Protein AF-A0A9D7NWX3-F1 (afdb_monomer)

Mean predicted aligned error: 6.39 Å

Solvent-accessible surface area (backbone atoms only — not comparable to full-atom values): 16919 Å² total; per-residue (Å²): 82,78,28,70,50,66,58,94,83,44,77,45,74,44,67,68,100,43,76,39,33,43,59,41,24,43,31,73,42,99,88,49,38,40,37,34,9,27,29,49,44,80,54,95,93,36,84,35,41,37,58,41,40,27,50,73,63,43,69,51,91,67,88,68,88,87,56,82,49,71,55,69,58,94,90,47,95,70,42,45,38,45,71,32,34,40,39,38,24,44,34,63,60,81,91,46,44,35,38,27,25,29,39,35,35,29,36,42,56,99,87,42,82,43,84,75,49,48,27,17,34,36,27,51,75,83,48,77,45,75,52,47,73,24,42,52,41,25,41,38,74,51,97,90,43,43,36,36,26,8,27,46,86,38,16,14,27,33,28,52,76,57,44,83,43,68,59,45,91,44,85,75,35,53,20,40,29,32,18,51,42,64,57,97,87,44,42,38,33,18,8,27,35,26,56,91,89,31,32,36,14,29,37,28,51,74,55,47,77,44,76,51,58,88,68,92,49,33,25,41,27,35,12,40,37,74,58,98,89,43,45,36,35,24,8,29,32,30,79,35,86,97,48,73,30,13,20,16,31,37,27,51,74,64,47,78,43,72,58,44,94,52,80,32,50,31,24,38,25,38,20,38,30,64,52,94,92,47,40,39,35,26,24,39,39,27,44,81,92,70,81,47,49,38,38,34,39,25,51,74,64,46,76,45,74,61,86,71,72,94,58,84,57,77,75,76,38,57,54,69,67,79,132

Foldseek 3Di:
DWDWDADVLRIDTADDPAPAKDWAAWDDDDHKIKIKWWGWDDDPNDTAIDIWIDIPSHTDDQDDPPDQDQDDDPPDRAKTKDKHKTWHYWDDDHPKIKTKIKIWIWIADPNDTGTDFIWTWMDIPNRIDTLGGFGWAYWDDDPNWIWTWWDHVQWTWIDINSRTDTLDPCPAGRWIFHEWDADPNWIKTWWWHDHPNATWTWIAINSNIDTLDPDPWHWTFAEWDADPNKIKTKWWTQPDHVAQQIWIWIAIVSRIDTLDPSQFSHWIWHYWEDDDPKIKTWTWTHHPPPRAIFIWIAIVSRIDTSDDPPDRDDDHDYDDDDD

Secondary structure (DSSP, 8-state):
---EEEETTEEEEPP-SSS-EEEEEEEEETTEEEEEEEEEEEETTEEEEEEEEEETTEE--PPP-----B---TT-TT-BEEEEEEEEEEEEETTEEEEEEEEEEEEEETTEEEEEEEEEEEEETTEEEEEEESEEEEEEEETTEEEEEEEETTEEEEEETTEEEES--SSSS-EEEEEEEEETTEEEEEEEEEETTEEEEEEEETTEEEE---SSS-EEEEEEEEETTEEEEEEEEESSTTSS-EEEEEEETTEEEESS-S-SSEEEEEEEEEETTEEEEEEEEE-TTT-PEEEEEEETTEEEEE--TTS---S--------

pLDDT: mean 87.36, std 13.75, range [39.69, 98.94]

Radius of gyration: 19.78 Å; Cα contacts (8 Å, |Δi|>4): 903; chains: 1; bounding box: 48×45×59 Å

Nearest PDB structures (foldseek):
  6p77-assembly2_B  TM=6.601E-01  e=2.954E+00  Catenulispora acidiphila DSM 44928
  3hx8-assembly2_C  TM=5.882E-01  e=1.666E+00  Mesorhizobium loti
  5ien-assembly2_B  TM=6.158E-01  e=5.763E+00  synthetic construct
  4hrv-assembly1_B  TM=4.527E-01  e=2.218E+00  Neisseria meningitidis
  4uv2-assembly2_M  TM=3.691E-01  e=3.750E+00  Escherichia coli str. K-12 substr. MC4100

Sequence (323 aa):
MVAKVWFNGTESTLPSASQSTHTRDIDVASSDVHVVGYHTTQVDNQLVFRRDHWINGAAQTVALDTIYGVYIPEGNTSMRKRFYEQSIAVFLDGADVYTCYTRKVVHTEFGNTVLDSTYAMYAKNNETYGLGAGQVTDIHVANGDVYVTGRKGDRALYWKNGVEHFLTDGSIGQATAMSITVVGGVVHVAGYENHSGQNKAKVWTNGTETVLTTGTNTEEALGIAVSGGVVHVCGLEHTVPGGSKSAAKLWTNGVAQNLTDGTASKAQAFSIAVNGSDVYVTGQEQIVLGNDNFIRVWKNGVASTLNAGSDNLGGKTAIKVVP

Structure (mmCIF, N/CA/C/O backbone):
data_AF-A0A9D7NWX3-F1
#
_entry.id   AF-A0A9D7NWX3-F1
#
loop_
_atom_site.group_PDB
_atom_site.id
_atom_site.type_symbol
_atom_site.label_atom_id
_atom_site.label_alt_id
_atom_site.label_comp_id
_atom_site.label_asym_id
_atom_site.label_entity_id
_atom_site.label_seq_id
_atom_site.pdbx_PDB_ins_code
_atom_site.Cartn_x
_atom_site.Cartn_y
_atom_site.Cartn_z
_atom_site.occupancy
_atom_site.B_iso_or_equiv
_atom_site.auth_seq_id
_atom_site.auth_comp_id
_atom_site.auth_asym_id
_atom_site.auth_atom_id
_atom_site.pdbx_PDB_model_num
ATOM 1 N N . MET A 1 1 ? 21.464 0.727 7.448 1.00 68.00 1 MET A N 1
ATOM 2 C CA . MET A 1 1 ? 20.087 0.422 7.905 1.00 68.00 1 MET A CA 1
ATOM 3 C C . MET A 1 1 ? 19.865 -1.067 7.752 1.00 68.00 1 MET A C 1
ATOM 5 O O . MET A 1 1 ? 20.233 -1.604 6.711 1.00 68.00 1 MET A O 1
ATOM 9 N N . VAL A 1 2 ? 19.326 -1.713 8.784 1.00 75.19 2 VAL A N 1
ATOM 10 C CA . VAL A 1 2 ? 19.130 -3.167 8.835 1.00 75.19 2 VAL A CA 1
ATOM 11 C C . VAL A 1 2 ? 17.636 -3.470 8.765 1.00 75.19 2 VAL A C 1
ATOM 13 O O . VAL A 1 2 ? 16.844 -2.848 9.470 1.00 75.19 2 VAL A O 1
ATOM 16 N N . ALA A 1 3 ? 17.260 -4.412 7.904 1.00 81.69 3 ALA A N 1
ATOM 17 C CA . ALA A 1 3 ? 15.896 -4.903 7.788 1.00 81.69 3 ALA A CA 1
ATOM 18 C C . ALA A 1 3 ? 15.545 -5.787 8.995 1.00 81.69 3 ALA A C 1
ATOM 20 O O . ALA A 1 3 ? 16.271 -6.734 9.301 1.00 81.69 3 ALA A O 1
ATOM 21 N N . LYS A 1 4 ? 14.430 -5.487 9.666 1.00 85.00 4 LYS A N 1
ATOM 22 C CA . LYS A 1 4 ? 13.948 -6.224 10.840 1.00 85.00 4 LYS A CA 1
ATOM 23 C C . LYS A 1 4 ? 12.504 -6.676 10.644 1.00 85.00 4 LYS A C 1
ATOM 25 O O . LYS A 1 4 ? 11.725 -5.998 9.971 1.00 85.00 4 LYS A O 1
ATOM 30 N N . VAL A 1 5 ? 12.165 -7.808 11.247 1.00 87.75 5 VAL A N 1
ATOM 31 C CA . VAL A 1 5 ? 10.814 -8.373 11.306 1.00 87.75 5 VAL A CA 1
ATOM 32 C C . VAL A 1 5 ? 10.538 -8.875 12.722 1.00 87.75 5 VAL A C 1
ATOM 34 O O . VAL A 1 5 ? 11.460 -9.294 13.419 1.00 87.75 5 VAL A O 1
ATOM 37 N N . TRP A 1 6 ? 9.278 -8.828 13.151 1.00 88.19 6 TRP A N 1
ATOM 38 C CA . TRP A 1 6 ? 8.846 -9.357 14.442 1.00 88.19 6 TRP A CA 1
ATOM 39 C C . TRP A 1 6 ? 7.815 -10.460 14.233 1.00 88.19 6 TRP A C 1
ATOM 41 O O . TRP A 1 6 ? 6.785 -10.234 13.602 1.00 88.19 6 TRP A O 1
ATOM 51 N N . PHE A 1 7 ? 8.070 -11.626 14.818 1.00 84.44 7 PHE A N 1
ATOM 52 C CA . PHE A 1 7 ? 7.145 -12.756 14.845 1.00 84.44 7 PHE A CA 1
ATOM 53 C C . PHE A 1 7 ? 6.621 -12.939 16.259 1.00 84.44 7 PHE A C 1
ATOM 55 O O . PHE A 1 7 ? 7.374 -13.312 17.158 1.00 84.44 7 PHE A O 1
ATOM 62 N N . ASN A 1 8 ? 5.338 -12.637 16.478 1.00 80.19 8 ASN A N 1
ATOM 63 C CA . ASN A 1 8 ? 4.703 -12.711 17.799 1.00 80.19 8 ASN A CA 1
ATOM 64 C C . ASN A 1 8 ? 5.527 -12.006 18.898 1.00 80.19 8 ASN A C 1
ATOM 66 O O . ASN A 1 8 ? 5.720 -12.532 19.990 1.00 80.19 8 ASN A O 1
ATOM 70 N N . GLY A 1 9 ? 6.064 -10.823 18.576 1.00 77.25 9 GLY A N 1
ATOM 71 C CA . GLY A 1 9 ? 6.905 -10.022 19.473 1.00 77.25 9 GLY A CA 1
ATOM 72 C C . GLY A 1 9 ? 8.392 -10.396 19.497 1.00 77.25 9 GLY A C 1
ATOM 73 O O . GLY A 1 9 ? 9.184 -9.644 20.059 1.00 77.25 9 GLY A O 1
ATOM 74 N N . THR A 1 10 ? 8.800 -11.491 18.852 1.00 82.12 10 THR A N 1
ATOM 75 C CA . THR A 1 10 ? 10.213 -11.886 18.746 1.00 82.12 10 THR A CA 1
ATOM 76 C C . THR A 1 10 ? 10.870 -11.218 17.541 1.00 82.12 10 THR A C 1
ATOM 78 O O . THR A 1 10 ? 10.452 -11.451 16.409 1.00 82.12 10 THR A O 1
ATOM 81 N N . GLU A 1 11 ? 11.896 -10.396 17.772 1.00 86.38 11 GLU A N 1
ATOM 82 C CA . GLU A 1 11 ? 12.670 -9.742 16.707 1.00 86.38 11 GLU A CA 1
ATOM 83 C C . GLU A 1 11 ? 13.534 -10.749 15.934 1.00 86.38 11 GLU A C 1
ATOM 85 O O . GLU A 1 11 ? 14.123 -11.671 16.499 1.00 86.38 11 GLU A O 1
ATOM 90 N N . SER A 1 12 ? 13.659 -10.544 14.628 1.00 85.81 12 SER A N 1
ATOM 91 C CA . SER A 1 12 ? 14.654 -11.189 13.778 1.00 85.81 12 SER A CA 1
ATOM 92 C C . SER A 1 12 ? 15.208 -10.195 12.760 1.00 85.81 12 SER A C 1
ATOM 94 O O . SER A 1 12 ? 14.472 -9.416 12.150 1.00 85.81 12 SER A O 1
ATOM 96 N N . THR A 1 13 ? 16.522 -10.243 12.560 1.00 87.69 13 THR A N 1
ATOM 97 C CA . THR A 1 13 ? 17.212 -9.467 11.525 1.00 87.69 13 THR A CA 1
ATOM 98 C C . THR A 1 13 ? 17.186 -10.235 10.213 1.00 87.69 13 THR A C 1
ATOM 100 O O . THR A 1 13 ? 17.584 -11.398 10.165 1.00 87.69 13 THR A O 1
ATOM 103 N N . LEU A 1 14 ? 16.754 -9.576 9.140 1.00 86.56 14 LEU A N 1
ATOM 104 C CA . LEU A 1 14 ? 16.765 -10.157 7.806 1.00 86.56 14 LEU A CA 1
ATOM 105 C C . LEU A 1 14 ? 18.158 -9.998 7.177 1.00 86.56 14 LEU A C 1
ATOM 107 O O . LEU A 1 14 ? 18.728 -8.901 7.213 1.00 86.56 14 LEU A O 1
ATOM 111 N N . PRO A 1 15 ? 18.727 -11.068 6.595 1.00 85.44 15 PRO A N 1
ATOM 112 C CA . PRO A 1 15 ? 20.031 -11.008 5.954 1.00 85.44 15 PRO A CA 1
ATOM 113 C C . PRO A 1 15 ? 19.978 -10.088 4.735 1.00 85.44 15 PRO A C 1
ATOM 115 O O . PRO A 1 15 ? 18.995 -10.078 3.999 1.00 85.44 15 PRO A O 1
ATOM 118 N N . SER A 1 16 ? 21.054 -9.350 4.479 1.00 73.25 16 SER A N 1
ATOM 119 C CA . SER A 1 16 ? 21.170 -8.541 3.269 1.00 73.25 16 SER A CA 1
ATOM 120 C C . SER A 1 16 ? 22.575 -8.581 2.692 1.00 73.25 16 SER A C 1
ATOM 122 O O . SER A 1 16 ? 23.562 -8.635 3.423 1.00 73.25 16 SER A O 1
ATOM 124 N N . ALA A 1 17 ? 22.649 -8.501 1.364 1.00 62.31 17 ALA A N 1
ATOM 125 C CA . ALA A 1 17 ? 23.890 -8.311 0.624 1.00 62.31 17 ALA A CA 1
ATOM 126 C C . ALA A 1 17 ? 24.424 -6.863 0.701 1.00 62.31 17 ALA A C 1
ATOM 128 O O . ALA A 1 17 ? 25.520 -6.586 0.218 1.00 62.31 17 ALA A O 1
ATOM 129 N N . SER A 1 18 ? 23.659 -5.925 1.273 1.00 66.81 18 SER A N 1
ATOM 130 C CA . SER A 1 18 ? 23.950 -4.488 1.271 1.00 66.81 18 SER A CA 1
ATOM 131 C C . SER A 1 18 ? 23.802 -3.858 2.662 1.00 66.81 18 SER A C 1
ATOM 133 O O . SER A 1 18 ? 22.982 -4.265 3.484 1.00 66.81 18 SER A O 1
ATOM 135 N N . GLN A 1 19 ? 24.584 -2.802 2.917 1.00 63.41 19 GLN A N 1
ATOM 136 C CA . GLN A 1 19 ? 24.556 -2.040 4.175 1.00 63.41 19 GLN A CA 1
ATOM 137 C C . GLN A 1 19 ? 23.281 -1.183 4.357 1.00 63.41 19 GLN A C 1
ATOM 139 O O . GLN A 1 19 ? 23.069 -0.597 5.427 1.00 63.41 19 GLN A O 1
ATOM 144 N N . SER A 1 20 ? 22.425 -1.074 3.333 1.00 76.69 20 SER A N 1
ATOM 145 C CA . SER A 1 20 ? 21.195 -0.276 3.384 1.00 76.69 20 SER A CA 1
ATOM 146 C C . SER A 1 20 ? 20.021 -1.029 2.781 1.00 76.69 20 SER A C 1
ATOM 148 O O . SER A 1 20 ? 19.789 -0.972 1.575 1.00 76.69 20 SER A O 1
ATOM 150 N N . THR A 1 21 ? 19.269 -1.695 3.652 1.00 82.06 21 THR A N 1
ATOM 151 C CA . THR A 1 21 ? 18.104 -2.510 3.289 1.00 82.06 21 THR A CA 1
ATOM 152 C C . THR A 1 21 ? 16.863 -1.992 3.989 1.00 82.06 21 THR A C 1
ATOM 154 O O . THR A 1 21 ? 16.916 -1.633 5.166 1.00 82.06 21 THR A O 1
ATOM 157 N N . HIS A 1 22 ? 15.752 -1.961 3.262 1.00 84.94 22 HIS A N 1
ATOM 158 C CA . HIS A 1 22 ? 14.474 -1.442 3.724 1.00 84.94 22 HIS A CA 1
ATOM 159 C C . HIS A 1 22 ? 13.386 -2.481 3.481 1.00 84.94 22 HIS A C 1
ATOM 161 O O . HIS A 1 22 ? 13.117 -2.829 2.333 1.00 84.94 22 HIS A O 1
ATOM 167 N N . THR A 1 23 ? 12.728 -2.939 4.543 1.00 88.44 23 THR A N 1
ATOM 168 C CA . THR A 1 23 ? 11.482 -3.704 4.426 1.00 88.44 23 THR A CA 1
ATOM 169 C C . THR A 1 23 ? 10.332 -2.771 4.063 1.00 88.44 23 THR A C 1
ATOM 171 O O . THR A 1 23 ? 10.370 -1.565 4.332 1.00 88.44 23 THR A O 1
ATOM 174 N N . ARG A 1 24 ? 9.326 -3.311 3.374 1.00 91.38 24 ARG A N 1
ATOM 175 C CA . ARG A 1 24 ? 8.190 -2.529 2.872 1.00 91.38 24 ARG A CA 1
ATOM 176 C C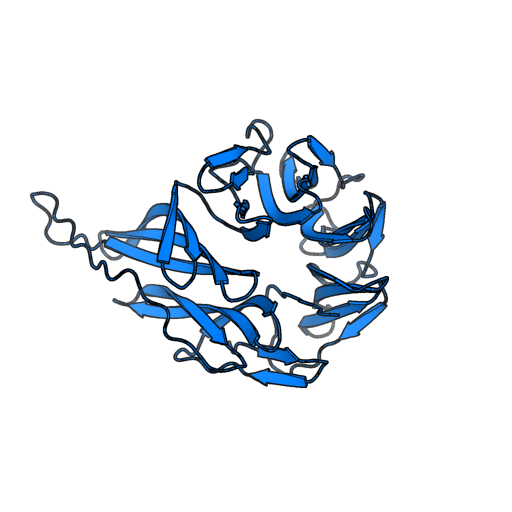 . ARG A 1 24 ? 6.857 -3.145 3.215 1.00 91.38 24 ARG A C 1
ATOM 178 O O . ARG A 1 24 ? 5.956 -2.392 3.577 1.00 91.38 24 ARG A O 1
ATOM 185 N N . ASP A 1 25 ? 6.770 -4.464 3.113 1.00 95.81 25 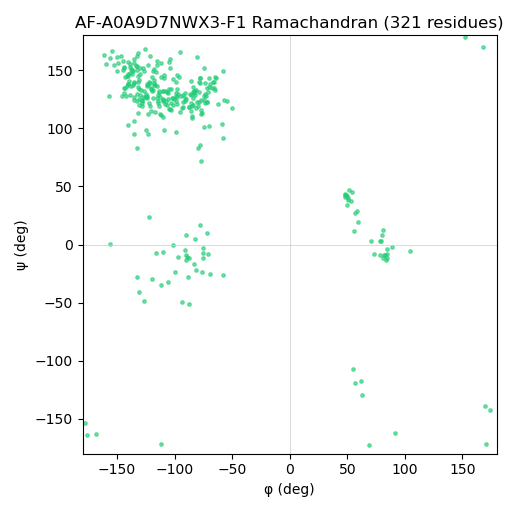ASP A N 1
ATOM 186 C CA . ASP A 1 25 ? 5.529 -5.180 3.341 1.00 95.81 25 ASP A CA 1
ATOM 187 C C . ASP A 1 25 ? 5.767 -6.637 3.738 1.00 95.81 25 ASP A C 1
ATOM 189 O O . ASP A 1 25 ? 6.858 -7.179 3.513 1.00 95.81 25 ASP A O 1
ATOM 193 N N . ILE A 1 26 ? 4.751 -7.237 4.348 1.00 95.94 26 ILE A N 1
ATOM 194 C CA . ILE A 1 26 ? 4.759 -8.601 4.860 1.00 95.94 26 ILE A CA 1
ATOM 195 C C . ILE A 1 26 ? 3.411 -9.260 4.604 1.00 95.94 26 ILE A C 1
ATOM 197 O O . ILE A 1 26 ? 2.366 -8.679 4.887 1.00 95.94 26 ILE A O 1
ATOM 201 N N . ASP A 1 27 ? 3.443 -10.508 4.158 1.00 96.44 27 ASP A N 1
ATOM 202 C CA . ASP A 1 27 ? 2.252 -11.340 4.109 1.00 96.44 27 ASP A CA 1
ATOM 203 C C . ASP A 1 27 ? 2.566 -12.778 4.524 1.00 96.44 27 ASP A C 1
ATOM 205 O O . ASP A 1 27 ? 3.720 -13.219 4.508 1.00 96.44 27 ASP A O 1
ATOM 209 N N . VAL A 1 28 ? 1.532 -13.488 4.965 1.00 93.56 28 VAL A N 1
ATOM 210 C CA . VAL A 1 28 ? 1.636 -14.826 5.545 1.00 93.56 28 VAL A CA 1
ATOM 211 C C . VAL A 1 28 ? 0.553 -15.720 4.960 1.00 93.56 28 VAL A C 1
ATOM 213 O O . VAL A 1 28 ? -0.633 -15.394 5.037 1.00 93.56 28 VAL A O 1
ATOM 216 N N . ALA A 1 29 ? 0.963 -16.870 4.429 1.00 87.69 29 ALA A N 1
ATOM 217 C CA . ALA A 1 29 ? 0.069 -17.926 3.976 1.00 87.69 29 ALA A CA 1
ATOM 218 C C . ALA A 1 29 ? 0.553 -19.271 4.515 1.00 87.69 29 ALA A C 1
ATOM 220 O O . ALA A 1 29 ? 1.714 -19.646 4.363 1.00 87.69 29 ALA A O 1
ATOM 221 N N . SER A 1 30 ? -0.358 -20.020 5.138 1.00 81.75 30 SER A N 1
ATOM 222 C CA . SER A 1 30 ? -0.033 -21.264 5.845 1.00 81.75 30 SER A CA 1
ATOM 223 C C . SER A 1 30 ? 1.058 -21.041 6.906 1.00 81.75 30 SER A C 1
ATOM 225 O O . SER A 1 30 ? 0.786 -20.429 7.936 1.00 81.75 30 SER A O 1
ATOM 227 N N . SER A 1 31 ? 2.283 -21.512 6.662 1.00 83.44 31 SER A N 1
ATOM 228 C CA . SER A 1 31 ? 3.454 -21.313 7.524 1.00 83.44 31 SER A CA 1
ATOM 229 C C . SER A 1 31 ? 4.505 -20.381 6.923 1.00 83.44 31 SER A C 1
ATOM 231 O O . SER A 1 31 ? 5.487 -20.082 7.600 1.00 83.44 31 SER A O 1
ATOM 233 N N . ASP A 1 32 ? 4.335 -19.957 5.670 1.00 89.56 32 ASP A N 1
ATOM 234 C CA . ASP A 1 32 ? 5.335 -19.171 4.964 1.00 89.56 32 ASP A CA 1
ATOM 235 C C . ASP A 1 32 ? 5.098 -17.684 5.176 1.00 89.56 32 ASP A C 1
ATOM 237 O O . ASP A 1 32 ? 4.032 -17.139 4.883 1.00 89.56 32 ASP A O 1
ATOM 241 N N . VAL A 1 33 ? 6.133 -17.021 5.682 1.00 92.69 33 VAL A N 1
ATOM 242 C CA . VAL A 1 33 ? 6.166 -15.578 5.862 1.00 92.69 33 VAL A CA 1
ATOM 243 C C . VAL A 1 33 ? 7.009 -14.971 4.760 1.00 92.69 33 VAL A C 1
ATOM 245 O O . VAL A 1 33 ? 8.225 -15.173 4.705 1.00 92.69 33 VAL A O 1
ATOM 248 N N . HIS A 1 34 ? 6.364 -14.173 3.920 1.00 94.44 34 HIS A N 1
ATOM 249 C CA . HIS A 1 34 ? 7.008 -13.434 2.853 1.00 94.44 34 HIS A CA 1
ATOM 250 C C . HIS A 1 34 ? 7.185 -11.986 3.285 1.00 94.44 34 HIS A C 1
ATOM 252 O O . HIS A 1 34 ? 6.227 -11.313 3.648 1.00 94.44 34 HIS A O 1
ATOM 258 N N . VAL A 1 35 ? 8.417 -11.490 3.216 1.00 94.69 35 VAL A N 1
ATOM 259 C CA . VAL A 1 35 ? 8.732 -10.075 3.429 1.00 94.69 35 VAL A CA 1
ATOM 260 C C . VAL A 1 35 ? 9.352 -9.539 2.155 1.00 94.69 35 VAL A C 1
ATOM 262 O O . VAL A 1 35 ? 10.268 -10.153 1.609 1.00 94.69 35 VAL A O 1
ATOM 265 N N . VAL A 1 36 ? 8.896 -8.382 1.687 1.00 93.69 36 VAL A N 1
ATOM 266 C CA . VAL A 1 36 ? 9.506 -7.700 0.541 1.00 93.69 36 VAL A CA 1
ATOM 267 C C . VAL A 1 36 ? 10.117 -6.377 0.948 1.00 93.69 36 VAL A C 1
ATOM 269 O O . VAL A 1 36 ? 9.723 -5.728 1.921 1.00 93.69 36 VAL A O 1
ATOM 272 N N . GLY A 1 37 ? 11.106 -5.964 0.173 1.00 90.69 37 GLY A N 1
ATOM 273 C CA . GLY A 1 37 ? 11.834 -4.743 0.428 1.00 90.69 37 GLY A CA 1
ATOM 274 C C . GLY A 1 37 ? 12.715 -4.346 -0.734 1.00 90.69 37 GLY A C 1
ATOM 275 O O . GLY A 1 37 ? 12.552 -4.802 -1.868 1.00 90.69 37 GLY A O 1
ATOM 276 N N . TYR A 1 38 ? 13.654 -3.464 -0.447 1.00 87.44 38 TYR A N 1
ATOM 277 C CA . TYR A 1 38 ? 14.698 -3.119 -1.386 1.00 87.44 38 TYR A CA 1
ATOM 278 C C . TYR A 1 38 ? 15.979 -2.744 -0.655 1.00 87.44 38 TYR A C 1
ATOM 280 O O . TYR A 1 38 ? 15.952 -2.224 0.466 1.00 87.44 38 TYR A O 1
ATOM 288 N N . HIS A 1 39 ? 17.093 -2.886 -1.355 1.00 85.62 39 HIS A N 1
ATOM 289 C CA . HIS A 1 39 ? 18.375 -2.366 -0.927 1.00 85.62 39 HIS A CA 1
ATOM 290 C C . HIS A 1 39 ? 18.937 -1.404 -1.960 1.00 85.62 39 HIS A C 1
ATOM 292 O O . HIS A 1 39 ? 18.516 -1.368 -3.121 1.00 85.62 39 HIS A O 1
ATOM 298 N N . THR A 1 40 ? 19.905 -0.602 -1.528 1.00 81.38 40 THR A N 1
ATOM 299 C CA . THR A 1 40 ? 20.707 0.208 -2.441 1.00 81.38 40 THR A CA 1
ATOM 300 C C . THR A 1 40 ? 22.045 -0.466 -2.720 1.00 81.38 40 THR A C 1
ATOM 302 O O . THR A 1 40 ? 22.676 -1.043 -1.831 1.00 81.38 40 THR A O 1
ATOM 305 N N . THR A 1 41 ? 22.475 -0.399 -3.976 1.00 77.69 41 THR A N 1
ATOM 306 C CA . THR A 1 41 ? 23.799 -0.823 -4.441 1.00 77.69 41 THR A CA 1
ATOM 307 C C . THR A 1 41 ? 24.401 0.254 -5.338 1.00 77.69 41 THR A C 1
ATOM 309 O O . THR A 1 41 ? 23.668 1.037 -5.935 1.00 77.69 41 THR A O 1
ATOM 312 N N . GLN A 1 42 ? 25.726 0.330 -5.424 1.00 75.69 42 GLN A N 1
ATOM 313 C CA . GLN A 1 42 ? 26.412 1.286 -6.295 1.00 75.69 42 GLN A CA 1
ATOM 314 C C . GLN A 1 42 ? 26.669 0.653 -7.663 1.00 75.69 42 GLN A C 1
ATOM 316 O O . GLN A 1 42 ? 27.286 -0.405 -7.759 1.00 75.69 42 GLN A O 1
ATOM 321 N N . VAL A 1 43 ? 26.223 1.317 -8.727 1.00 71.62 43 VAL A N 1
ATOM 322 C CA . VAL A 1 43 ? 26.552 0.964 -10.114 1.00 71.62 43 VAL A CA 1
ATOM 323 C C . VAL A 1 43 ? 27.004 2.237 -10.816 1.00 71.62 43 VAL A C 1
ATOM 325 O O . VAL A 1 43 ? 26.242 3.197 -10.881 1.00 71.62 43 VAL A O 1
ATOM 328 N N . ASP A 1 44 ? 28.236 2.256 -11.331 1.00 70.06 44 ASP A N 1
ATOM 329 C CA . ASP A 1 44 ? 28.836 3.425 -11.996 1.00 70.06 44 ASP A CA 1
ATOM 330 C C . ASP A 1 44 ? 28.743 4.725 -11.152 1.00 70.06 44 ASP A C 1
ATOM 332 O O . ASP A 1 44 ? 28.332 5.771 -11.653 1.00 70.06 44 ASP A O 1
ATOM 336 N N . ASN A 1 45 ? 29.082 4.662 -9.855 1.00 69.25 45 ASN A N 1
ATOM 337 C CA . ASN A 1 45 ? 28.961 5.766 -8.878 1.00 69.25 45 ASN A CA 1
ATOM 338 C C . ASN A 1 45 ? 27.534 6.321 -8.675 1.00 69.25 45 ASN A C 1
ATOM 340 O O . ASN A 1 45 ? 27.366 7.433 -8.171 1.00 69.25 45 ASN A O 1
ATOM 344 N N . GLN A 1 46 ? 26.501 5.565 -9.052 1.00 69.75 46 GLN A N 1
ATOM 345 C CA . GLN A 1 46 ? 25.102 5.911 -8.810 1.00 69.75 46 GLN A CA 1
ATOM 346 C C . GLN A 1 46 ? 24.434 4.866 -7.912 1.00 69.75 46 GLN A C 1
ATOM 348 O O . GLN A 1 46 ? 24.586 3.659 -8.111 1.00 69.75 46 GLN A O 1
ATOM 353 N N . LEU A 1 47 ? 23.634 5.335 -6.950 1.00 73.75 47 LEU A N 1
ATOM 354 C CA . LEU A 1 47 ? 22.822 4.462 -6.105 1.00 73.75 47 LEU A CA 1
ATOM 355 C C . LEU A 1 47 ? 21.669 3.871 -6.916 1.00 73.75 47 LEU A C 1
ATOM 357 O O . LEU A 1 47 ? 20.841 4.600 -7.459 1.00 73.75 47 LEU A O 1
ATOM 361 N N . VAL A 1 48 ? 21.601 2.544 -6.955 1.00 76.31 48 VAL A N 1
ATOM 362 C CA . VAL A 1 48 ? 20.553 1.761 -7.603 1.00 76.31 48 VAL A CA 1
ATOM 363 C C . VAL A 1 48 ? 19.739 1.008 -6.566 1.00 76.31 48 VAL A C 1
ATOM 365 O O . VAL A 1 48 ? 20.298 0.322 -5.716 1.00 76.31 48 VAL A O 1
ATOM 368 N N . PHE A 1 49 ? 18.416 1.116 -6.666 1.00 81.62 49 PHE A N 1
ATOM 369 C CA . PHE A 1 49 ? 17.466 0.337 -5.881 1.00 81.62 49 PHE A CA 1
ATOM 370 C C . PHE A 1 49 ? 17.256 -1.035 -6.519 1.00 81.62 49 PHE A C 1
ATOM 372 O O . PHE A 1 49 ? 16.988 -1.132 -7.723 1.00 81.62 49 PHE A O 1
ATOM 379 N N . ARG A 1 50 ? 17.393 -2.078 -5.706 1.00 83.56 50 ARG A N 1
ATOM 380 C CA . ARG A 1 50 ? 17.196 -3.477 -6.079 1.00 83.56 50 ARG A CA 1
ATOM 381 C C . ARG A 1 50 ? 16.137 -4.085 -5.180 1.00 83.56 50 ARG A C 1
ATOM 383 O O . ARG A 1 50 ? 16.124 -3.810 -3.986 1.00 83.56 50 ARG A O 1
ATOM 390 N N . ARG A 1 51 ? 15.269 -4.903 -5.765 1.00 87.94 51 ARG A N 1
ATOM 391 C CA . ARG A 1 51 ? 14.221 -5.624 -5.045 1.00 87.94 51 ARG A CA 1
ATOM 392 C C . ARG A 1 51 ? 14.833 -6.695 -4.154 1.00 87.94 51 ARG A C 1
ATOM 394 O O . ARG A 1 51 ? 15.709 -7.428 -4.602 1.00 87.94 51 ARG A O 1
ATOM 401 N N . ASP A 1 52 ? 14.300 -6.801 -2.948 1.00 89.56 52 ASP A N 1
ATOM 402 C CA . ASP A 1 52 ? 14.578 -7.888 -2.023 1.00 89.56 52 ASP A CA 1
ATOM 403 C C . ASP A 1 52 ? 13.301 -8.649 -1.695 1.00 89.56 52 ASP A C 1
ATOM 405 O O . ASP A 1 52 ? 12.202 -8.079 -1.647 1.00 89.56 52 ASP A O 1
ATOM 409 N N . HIS A 1 53 ? 13.475 -9.938 -1.432 1.00 92.00 53 HIS A N 1
ATOM 410 C CA . HIS A 1 53 ? 12.426 -10.833 -0.981 1.00 92.00 53 HIS A CA 1
ATOM 411 C C . HIS A 1 53 ? 13.030 -11.831 0.003 1.00 92.00 53 HIS A C 1
ATOM 413 O O . HIS A 1 53 ? 14.060 -12.444 -0.273 1.00 92.00 53 HIS A O 1
ATOM 419 N N . TRP A 1 54 ? 12.393 -11.981 1.157 1.00 93.56 54 TRP A N 1
ATOM 420 C CA . TRP A 1 54 ? 12.718 -12.987 2.156 1.00 93.56 54 TRP A CA 1
ATOM 421 C C . TRP A 1 54 ? 11.534 -13.920 2.359 1.00 93.56 54 TRP A C 1
ATOM 423 O O . TRP A 1 54 ? 10.390 -13.469 2.395 1.00 93.56 54 TRP A O 1
ATOM 433 N N . ILE A 1 55 ? 11.830 -15.203 2.539 1.00 92.25 55 ILE A N 1
ATOM 434 C CA . ILE A 1 55 ? 10.863 -16.231 2.926 1.00 92.25 55 ILE A CA 1
ATOM 435 C C . ILE A 1 55 ? 11.370 -16.853 4.219 1.00 92.25 55 ILE A C 1
ATOM 437 O O . ILE A 1 55 ? 12.505 -17.329 4.264 1.00 92.25 55 ILE A O 1
ATOM 441 N N . ASN A 1 56 ? 10.567 -16.798 5.282 1.00 91.00 56 ASN A N 1
ATOM 442 C CA . ASN A 1 56 ? 10.908 -17.339 6.605 1.00 91.00 56 ASN A CA 1
ATOM 443 C C . ASN A 1 56 ? 12.285 -16.864 7.115 1.00 91.00 56 ASN A C 1
ATOM 445 O O . ASN A 1 56 ? 13.063 -17.622 7.689 1.00 91.00 56 ASN A O 1
ATOM 449 N N . GLY A 1 57 ? 12.615 -15.596 6.850 1.00 88.25 57 GLY A N 1
ATOM 450 C CA . GLY A 1 57 ? 13.890 -14.983 7.229 1.00 88.25 57 GLY A CA 1
ATOM 451 C C . GLY A 1 57 ? 15.064 -15.253 6.279 1.00 88.25 57 GLY A C 1
ATOM 452 O O . GLY A 1 57 ? 16.100 -14.607 6.412 1.00 88.25 57 GLY A O 1
ATOM 453 N N . ALA A 1 58 ? 14.924 -16.140 5.292 1.00 90.31 58 ALA A N 1
ATOM 454 C CA . ALA A 1 58 ? 15.966 -16.431 4.310 1.00 90.31 58 ALA A CA 1
ATOM 455 C C . ALA A 1 58 ? 15.813 -15.563 3.052 1.00 90.31 58 ALA A C 1
ATOM 457 O O . ALA A 1 58 ? 14.738 -15.520 2.448 1.00 90.31 58 ALA A O 1
ATOM 458 N N . ALA A 1 59 ? 16.894 -14.895 2.634 1.00 90.75 59 ALA A N 1
ATOM 459 C CA . ALA A 1 59 ? 16.912 -14.094 1.410 1.00 90.75 59 ALA A CA 1
ATOM 460 C C . ALA A 1 59 ? 16.740 -14.977 0.167 1.00 90.75 59 ALA A C 1
ATOM 462 O O . ALA A 1 59 ? 17.396 -16.010 0.032 1.00 90.75 59 ALA A O 1
ATOM 463 N N . GLN A 1 60 ? 15.878 -14.541 -0.745 1.00 89.44 60 GLN A N 1
ATOM 464 C CA . GLN A 1 60 ? 15.610 -15.196 -2.017 1.00 89.44 60 GLN A CA 1
ATOM 465 C C . GLN A 1 60 ? 16.281 -14.443 -3.162 1.00 89.44 60 GLN A C 1
ATOM 467 O O . GLN A 1 60 ? 16.464 -13.226 -3.120 1.00 89.44 60 GLN A O 1
ATOM 472 N N . THR A 1 61 ? 16.621 -15.175 -4.221 1.00 84.25 61 THR A N 1
ATOM 473 C CA . THR A 1 61 ? 17.100 -14.547 -5.454 1.00 84.25 61 THR A CA 1
ATOM 474 C C . THR A 1 61 ? 15.908 -13.984 -6.208 1.00 84.25 61 THR A C 1
ATOM 476 O O . THR A 1 61 ? 15.051 -14.730 -6.674 1.00 84.25 61 THR A O 1
ATOM 479 N N . VAL A 1 62 ? 15.873 -12.665 -6.360 1.00 78.75 62 VAL A N 1
ATOM 480 C CA . VAL A 1 62 ? 14.879 -11.990 -7.191 1.00 78.75 62 VAL A CA 1
ATOM 481 C C . VAL A 1 62 ? 15.466 -11.828 -8.586 1.00 78.75 62 VAL A C 1
ATOM 483 O O . VAL A 1 62 ? 16.490 -11.164 -8.760 1.00 78.75 62 VAL A O 1
ATOM 486 N N . ALA A 1 63 ? 14.826 -12.441 -9.585 1.00 69.31 63 ALA A N 1
ATOM 487 C CA . ALA A 1 63 ? 15.228 -12.269 -10.973 1.00 69.31 63 ALA A CA 1
ATOM 488 C C . ALA A 1 63 ? 15.191 -10.777 -11.333 1.00 69.31 63 ALA A C 1
ATOM 490 O O . ALA A 1 63 ? 14.180 -10.089 -11.155 1.00 69.31 63 ALA A O 1
ATOM 491 N N . LEU A 1 64 ? 16.324 -10.270 -11.808 1.00 65.50 64 LEU A N 1
ATOM 492 C CA . LEU A 1 64 ? 16.421 -8.924 -12.343 1.00 65.50 64 LEU A CA 1
ATOM 493 C C . LEU A 1 64 ? 16.137 -9.010 -13.837 1.00 65.50 64 LEU A C 1
ATOM 495 O O . LEU A 1 64 ? 16.773 -9.808 -14.531 1.00 65.50 64 LEU A O 1
ATOM 499 N N . ASP A 1 65 ? 15.247 -8.155 -14.340 1.00 57.69 65 ASP A N 1
ATOM 500 C CA . ASP A 1 65 ? 15.157 -7.926 -15.779 1.00 57.69 65 ASP A CA 1
ATOM 501 C C . ASP A 1 65 ? 16.535 -7.431 -16.232 1.00 57.69 65 ASP A C 1
ATOM 503 O O . ASP A 1 65 ? 16.974 -6.316 -15.933 1.00 57.69 65 ASP A O 1
ATOM 507 N N . THR A 1 66 ? 17.284 -8.332 -16.862 1.00 46.25 66 THR A N 1
ATOM 508 C CA . THR A 1 66 ? 18.681 -8.110 -17.216 1.00 46.25 66 THR A CA 1
ATOM 509 C C . THR A 1 66 ? 18.691 -7.263 -18.474 1.00 46.25 66 THR A C 1
ATOM 511 O O . THR A 1 66 ? 18.747 -7.785 -19.579 1.00 46.25 66 THR A O 1
ATOM 514 N N . ILE A 1 67 ? 18.566 -5.945 -18.331 1.00 49.34 67 ILE A N 1
ATOM 515 C CA . ILE A 1 67 ? 18.582 -5.041 -19.483 1.00 49.34 67 ILE A CA 1
ATOM 516 C C . ILE A 1 67 ? 19.529 -3.876 -19.194 1.00 49.34 67 ILE A C 1
ATOM 518 O O . ILE A 1 67 ? 19.129 -2.779 -18.813 1.00 49.34 67 ILE A O 1
ATOM 522 N N . TYR A 1 68 ? 20.819 -4.118 -19.432 1.00 44.84 68 TYR A N 1
ATOM 523 C CA . TYR A 1 68 ? 21.757 -3.068 -19.828 1.00 44.84 68 TYR A CA 1
ATOM 524 C C . TYR A 1 68 ? 21.513 -2.768 -21.312 1.00 44.84 68 TYR A C 1
ATOM 526 O O . TYR A 1 68 ? 22.279 -3.170 -22.183 1.00 44.84 68 TYR A O 1
ATOM 534 N N . GLY A 1 69 ? 20.388 -2.127 -21.624 1.00 41.31 69 GLY A N 1
ATOM 535 C CA . GLY A 1 69 ? 20.092 -1.705 -22.988 1.00 41.31 69 GLY A CA 1
ATOM 536 C C . GLY A 1 69 ? 20.953 -0.495 -23.333 1.00 41.31 69 GLY A C 1
ATOM 537 O O . GLY A 1 69 ? 20.646 0.621 -22.914 1.00 41.31 69 GLY A O 1
ATOM 538 N N . VAL A 1 70 ? 22.044 -0.699 -24.071 1.00 39.91 70 VAL A N 1
ATOM 539 C CA . VAL A 1 70 ? 22.764 0.400 -24.722 1.00 39.91 70 VAL A CA 1
ATOM 540 C C . VAL A 1 70 ? 21.864 0.898 -25.852 1.00 39.91 70 VAL A C 1
ATOM 542 O O . VAL A 1 70 ? 21.749 0.251 -26.888 1.00 39.91 70 VAL A O 1
ATOM 545 N N . TYR A 1 71 ? 21.177 2.019 -25.643 1.00 39.69 71 TYR A N 1
ATOM 546 C CA . TYR A 1 71 ? 20.544 2.731 -26.746 1.00 39.69 71 TYR A CA 1
ATOM 547 C C . TYR A 1 71 ? 21.608 3.645 -27.352 1.00 39.69 71 TYR A C 1
ATOM 549 O O . TYR A 1 71 ? 22.043 4.587 -26.694 1.00 39.69 71 TYR A O 1
ATOM 557 N N . ILE A 1 72 ? 22.052 3.340 -28.573 1.00 45.25 72 ILE A N 1
ATOM 558 C CA . ILE A 1 72 ? 22.952 4.194 -29.354 1.00 45.25 72 ILE A CA 1
ATOM 559 C C . ILE A 1 72 ? 22.073 4.976 -30.338 1.00 45.25 72 ILE A C 1
ATOM 561 O O . ILE A 1 72 ? 21.716 4.424 -31.378 1.00 45.25 72 ILE A O 1
ATOM 565 N N . PRO A 1 73 ? 21.677 6.228 -30.050 1.00 42.69 73 PRO A N 1
ATOM 566 C CA . PRO A 1 73 ? 21.227 7.106 -31.114 1.00 42.69 73 PRO A CA 1
ATOM 567 C C . PRO A 1 73 ? 22.421 7.404 -32.027 1.00 42.69 73 PRO A C 1
ATOM 569 O O . PRO A 1 73 ? 23.546 7.590 -31.547 1.00 42.69 73 PRO A O 1
ATOM 572 N N . GLU A 1 74 ? 22.187 7.425 -33.339 1.00 43.09 74 GLU A N 1
ATOM 573 C CA . GLU A 1 74 ? 23.212 7.762 -34.328 1.00 43.09 74 GLU A CA 1
ATOM 574 C C . GLU A 1 74 ? 23.917 9.072 -33.934 1.00 43.09 74 GLU A C 1
ATOM 576 O O . GLU A 1 74 ? 23.293 10.124 -33.816 1.00 43.09 74 GLU A O 1
ATOM 581 N N . GLY A 1 75 ? 25.226 8.986 -33.676 1.00 51.62 75 GLY A N 1
ATOM 582 C CA . GLY A 1 75 ? 26.087 10.136 -33.390 1.00 51.62 75 GLY A CA 1
ATOM 583 C C . GLY A 1 75 ? 26.500 10.362 -31.930 1.00 51.62 75 GLY A C 1
ATOM 584 O O . GLY A 1 75 ? 27.346 11.224 -31.703 1.00 51.62 75 GLY A O 1
ATOM 585 N N . ASN A 1 76 ? 25.997 9.608 -30.938 1.00 49.22 76 ASN A N 1
ATOM 586 C CA . ASN A 1 76 ? 26.464 9.755 -29.548 1.00 49.22 76 ASN A CA 1
ATOM 587 C C . ASN A 1 76 ? 26.607 8.405 -28.819 1.00 49.22 76 ASN A C 1
ATOM 589 O O . ASN A 1 76 ? 25.640 7.805 -28.356 1.00 49.22 76 ASN A O 1
ATOM 593 N N . THR A 1 77 ? 27.844 7.927 -28.685 1.00 48.81 77 THR A N 1
ATOM 594 C CA . THR A 1 77 ? 28.207 6.603 -28.144 1.00 48.81 77 THR A CA 1
ATOM 595 C C . THR A 1 77 ? 28.154 6.497 -26.610 1.00 48.81 77 THR A C 1
ATOM 597 O O . THR A 1 77 ? 28.755 5.585 -26.045 1.00 48.81 77 THR A O 1
ATOM 600 N N . SER A 1 78 ? 27.487 7.419 -25.903 1.00 52.88 78 SER A N 1
ATOM 601 C CA . SER A 1 78 ? 27.618 7.557 -24.438 1.00 52.88 78 SER A CA 1
ATOM 602 C C . SER A 1 78 ? 26.357 7.279 -23.604 1.00 52.88 78 SER A C 1
ATOM 604 O O . SER A 1 78 ? 26.464 7.186 -22.380 1.00 52.88 78 SER A O 1
ATOM 606 N N . MET A 1 79 ? 25.179 7.074 -24.208 1.00 56.06 79 MET A N 1
ATOM 607 C CA . MET A 1 79 ? 23.940 6.895 -23.435 1.00 56.06 79 MET A CA 1
ATOM 608 C C . MET A 1 79 ? 23.705 5.439 -23.003 1.00 56.06 79 MET A C 1
ATOM 610 O O . MET A 1 79 ? 23.465 4.545 -23.813 1.00 56.06 79 MET A O 1
ATOM 614 N N . ARG A 1 80 ? 23.732 5.196 -21.688 1.00 63.88 80 ARG A N 1
ATOM 615 C CA . ARG A 1 80 ? 23.368 3.909 -21.067 1.00 63.88 80 ARG A CA 1
ATOM 616 C C . ARG A 1 80 ? 22.026 4.047 -20.356 1.00 63.88 80 ARG A C 1
ATOM 618 O O . ARG A 1 80 ? 21.914 4.891 -19.467 1.00 63.88 80 ARG A O 1
ATOM 625 N N . LYS A 1 81 ? 21.036 3.212 -20.699 1.00 66.38 81 LYS A N 1
ATOM 626 C CA . LYS A 1 81 ? 19.770 3.137 -19.953 1.00 66.38 81 LYS A CA 1
ATOM 627 C C . LYS A 1 81 ? 19.884 2.172 -18.774 1.00 66.38 81 LYS A C 1
ATOM 629 O O . LYS A 1 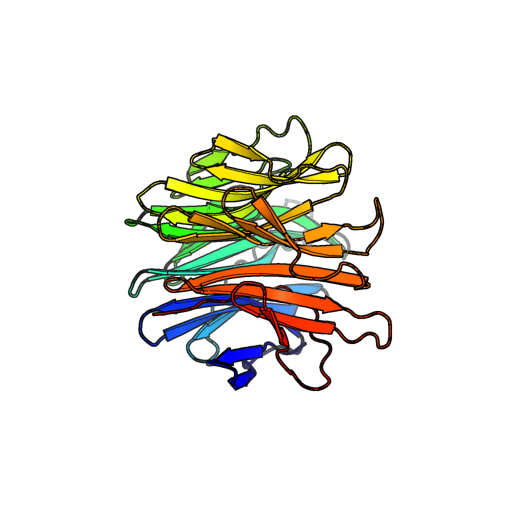81 ? 20.521 1.125 -18.884 1.00 66.38 81 LYS A O 1
ATOM 634 N N . ARG A 1 82 ? 19.278 2.532 -17.642 1.00 73.12 82 ARG A N 1
ATOM 635 C CA . ARG A 1 82 ? 19.246 1.735 -16.406 1.00 73.12 82 ARG A CA 1
ATOM 636 C C . ARG A 1 82 ? 17.839 1.715 -15.814 1.00 73.12 82 ARG A C 1
ATOM 638 O O . ARG A 1 82 ? 17.031 2.605 -16.076 1.00 73.12 82 ARG A O 1
ATOM 645 N N . PHE A 1 83 ? 17.585 0.717 -14.972 1.00 73.19 83 PHE A N 1
ATOM 646 C CA . PHE A 1 83 ? 16.329 0.552 -14.250 1.00 73.19 83 PHE A CA 1
ATOM 647 C C . PHE A 1 83 ? 16.553 0.618 -12.739 1.00 73.19 83 PHE A C 1
ATOM 649 O O . PHE A 1 83 ? 17.506 0.032 -12.223 1.00 73.19 83 PHE A O 1
ATOM 656 N N . TYR A 1 84 ? 15.645 1.293 -12.040 1.00 79.88 84 TYR A N 1
ATOM 657 C CA . TYR A 1 84 ? 15.539 1.265 -10.584 1.00 79.88 84 TYR A CA 1
ATOM 658 C C . TYR A 1 84 ? 14.224 0.623 -10.191 1.00 79.88 84 TYR A C 1
ATOM 660 O O . TYR A 1 84 ? 13.170 1.058 -10.658 1.00 79.88 84 TYR A O 1
ATOM 668 N N . GLU A 1 85 ? 14.283 -0.365 -9.309 1.00 80.69 85 GLU A N 1
ATOM 669 C CA . GLU A 1 85 ? 13.102 -1.093 -8.866 1.00 80.69 85 GLU A CA 1
ATOM 670 C C . GLU A 1 85 ? 12.998 -1.046 -7.350 1.00 80.69 85 GLU A C 1
ATOM 672 O O . GLU A 1 85 ? 13.934 -1.394 -6.632 1.00 80.69 85 GLU A O 1
ATOM 677 N N . GLN A 1 86 ? 11.842 -0.609 -6.863 1.00 82.06 86 GLN A N 1
ATOM 678 C CA . GLN A 1 86 ? 11.510 -0.630 -5.444 1.00 82.06 86 GLN A CA 1
ATOM 679 C C . GLN A 1 86 ? 10.320 -1.561 -5.268 1.00 82.06 86 GLN A C 1
ATOM 681 O O . GLN A 1 86 ? 9.247 -1.238 -5.779 1.00 82.06 86 GLN A O 1
ATOM 686 N N . SER A 1 87 ? 10.502 -2.691 -4.573 1.00 82.12 87 SER A N 1
ATOM 687 C CA . SER A 1 87 ? 9.368 -3.502 -4.116 1.00 82.12 87 SER A CA 1
ATOM 688 C C . SER A 1 87 ? 8.550 -2.702 -3.119 1.00 82.12 87 SER A C 1
ATOM 690 O O . SER A 1 87 ? 9.096 -1.903 -2.350 1.00 82.12 87 SER A O 1
ATOM 692 N N . ILE A 1 88 ? 7.235 -2.876 -3.169 1.00 91.44 88 ILE A N 1
ATOM 693 C CA . ILE A 1 88 ? 6.307 -2.032 -2.423 1.00 91.44 88 ILE A CA 1
ATOM 694 C C . ILE A 1 88 ? 5.364 -2.861 -1.569 1.00 91.44 88 ILE A C 1
ATOM 696 O O . ILE A 1 88 ? 5.258 -2.547 -0.386 1.00 91.44 88 ILE A O 1
ATOM 700 N N . ALA A 1 89 ? 4.747 -3.894 -2.140 1.00 97.06 89 ALA A N 1
ATOM 701 C CA . ALA A 1 89 ? 3.810 -4.756 -1.431 1.00 97.06 89 ALA A CA 1
ATOM 702 C C . ALA A 1 89 ? 3.905 -6.215 -1.890 1.00 97.06 89 ALA A C 1
ATOM 704 O O . ALA A 1 89 ? 4.395 -6.490 -2.996 1.00 97.06 89 ALA A O 1
ATOM 705 N N . VAL A 1 90 ? 3.461 -7.128 -1.027 1.00 97.44 90 VAL A N 1
ATOM 706 C CA . VAL A 1 90 ? 3.377 -8.571 -1.270 1.00 97.44 90 VAL A CA 1
ATOM 707 C C . VAL A 1 90 ? 2.008 -9.091 -0.849 1.00 97.44 90 VAL A C 1
ATOM 709 O O . VAL A 1 90 ? 1.476 -8.691 0.176 1.00 97.44 90 VAL A O 1
ATOM 712 N N . PHE A 1 91 ? 1.452 -10.001 -1.640 1.00 97.75 91 PHE A N 1
ATOM 713 C CA . PHE A 1 91 ? 0.204 -10.685 -1.334 1.00 97.75 91 PHE A CA 1
ATOM 714 C C . PHE A 1 91 ? 0.328 -12.167 -1.680 1.00 97.75 91 PHE A C 1
ATOM 716 O O . PHE A 1 91 ? 0.864 -12.518 -2.735 1.00 97.75 91 PHE A O 1
ATOM 723 N N . LEU A 1 92 ? -0.166 -13.033 -0.804 1.00 96.81 92 LEU A N 1
ATOM 724 C CA . LEU A 1 92 ? -0.157 -14.481 -0.968 1.00 96.81 92 LEU A CA 1
ATOM 725 C C . LEU A 1 92 ? -1.581 -14.996 -1.197 1.00 96.81 92 LEU A C 1
ATOM 727 O O . LEU A 1 92 ? -2.473 -14.760 -0.384 1.00 96.81 92 LEU A O 1
ATOM 731 N N . ASP A 1 93 ? -1.779 -15.736 -2.288 1.00 94.88 93 ASP A N 1
ATOM 732 C CA . ASP A 1 93 ? -3.028 -16.445 -2.590 1.00 94.88 93 ASP A CA 1
ATOM 733 C C . ASP A 1 93 ? -2.727 -17.939 -2.768 1.00 94.88 93 ASP A C 1
ATOM 735 O O . ASP A 1 93 ? -2.268 -18.401 -3.816 1.00 94.88 93 ASP A O 1
ATOM 739 N N . GLY A 1 94 ? -2.892 -18.705 -1.687 1.00 91.69 94 GLY A N 1
ATOM 740 C CA . GLY A 1 94 ? -2.455 -20.098 -1.635 1.00 91.69 94 GLY A CA 1
ATOM 741 C C . GLY A 1 94 ? -0.937 -20.221 -1.806 1.00 91.69 94 GLY A C 1
ATOM 742 O O . GLY A 1 94 ? -0.179 -19.740 -0.969 1.00 91.69 94 GLY A O 1
ATOM 743 N N . ALA A 1 95 ? -0.503 -20.899 -2.872 1.00 92.00 95 ALA A N 1
ATOM 744 C CA . ALA A 1 95 ? 0.914 -21.054 -3.216 1.00 92.00 95 ALA A CA 1
ATOM 745 C C . ALA A 1 95 ? 1.447 -19.924 -4.115 1.00 92.00 95 ALA A C 1
ATOM 747 O O . ALA A 1 95 ? 2.654 -19.840 -4.342 1.00 92.00 95 ALA A O 1
ATOM 748 N N . ASP A 1 96 ? 0.560 -19.085 -4.656 1.00 95.38 96 ASP A N 1
ATOM 749 C CA . ASP A 1 96 ? 0.944 -18.012 -5.558 1.00 95.38 96 ASP A CA 1
ATOM 750 C C . ASP A 1 96 ? 1.398 -16.777 -4.774 1.00 95.38 96 ASP A C 1
ATOM 752 O O . ASP A 1 96 ? 0.715 -16.285 -3.873 1.00 95.38 96 ASP A O 1
ATOM 756 N N . VAL A 1 97 ? 2.557 -16.249 -5.164 1.00 95.94 97 VAL A N 1
ATOM 757 C CA . VAL A 1 97 ? 3.172 -15.058 -4.580 1.00 95.94 97 VAL A CA 1
ATOM 758 C C . VAL A 1 97 ? 3.037 -13.900 -5.551 1.00 95.94 97 VAL A C 1
ATOM 760 O O . VAL A 1 97 ? 3.586 -13.932 -6.658 1.00 95.94 97 VAL A O 1
ATOM 763 N N . TYR A 1 98 ? 2.375 -12.841 -5.108 1.00 97.38 98 TYR A N 1
ATOM 764 C CA . TYR A 1 98 ? 2.199 -11.613 -5.862 1.00 97.38 98 TYR A CA 1
ATOM 765 C C . TYR A 1 98 ? 3.015 -10.499 -5.225 1.00 97.38 98 TYR A C 1
ATOM 767 O O . TYR A 1 98 ? 2.965 -10.294 -4.019 1.00 97.38 98 TYR A O 1
ATOM 775 N N . THR A 1 99 ? 3.771 -9.753 -6.025 1.00 96.62 99 THR A N 1
ATOM 776 C CA . THR A 1 99 ? 4.498 -8.566 -5.552 1.00 96.62 99 THR A CA 1
ATOM 777 C C . THR A 1 99 ? 4.251 -7.404 -6.491 1.00 96.62 99 THR A C 1
ATOM 779 O O . THR A 1 99 ? 4.165 -7.607 -7.699 1.00 96.62 99 THR A O 1
ATOM 782 N N . CYS A 1 100 ? 4.166 -6.179 -5.978 1.00 96.75 100 CYS A N 1
ATOM 783 C CA . CYS A 1 100 ? 4.134 -4.984 -6.821 1.00 96.75 100 CYS A CA 1
ATOM 784 C C . CYS A 1 100 ? 5.362 -4.104 -6.590 1.00 96.75 100 CYS A C 1
ATOM 786 O O . CYS A 1 100 ? 5.953 -4.066 -5.504 1.00 96.75 100 CYS A O 1
ATOM 788 N N . TYR A 1 101 ? 5.783 -3.417 -7.648 1.00 94.62 101 TYR A N 1
ATOM 789 C CA . TYR A 1 101 ? 6.955 -2.556 -7.618 1.00 94.62 101 TYR A CA 1
ATOM 790 C C . TYR A 1 101 ? 6.853 -1.432 -8.645 1.00 94.62 101 TYR A C 1
ATOM 792 O O . TYR A 1 101 ? 6.177 -1.532 -9.668 1.00 94.62 101 TYR A O 1
ATOM 800 N N . THR A 1 102 ? 7.548 -0.331 -8.367 1.00 93.19 1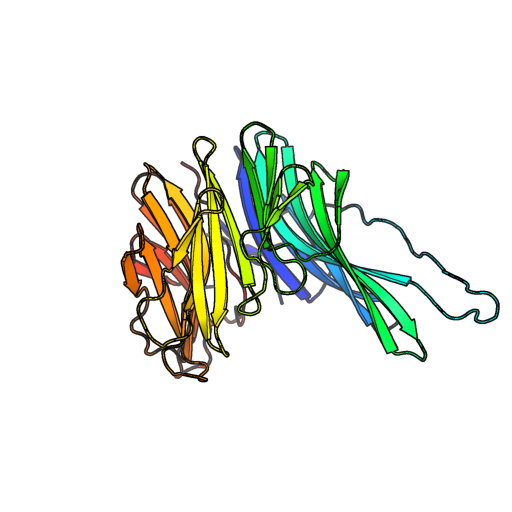02 THR A N 1
ATOM 801 C CA . THR A 1 102 ? 7.692 0.768 -9.327 1.00 93.19 102 THR A CA 1
ATOM 802 C C . THR A 1 102 ? 9.040 0.650 -10.024 1.00 93.19 102 THR A C 1
ATOM 804 O O . THR A 1 102 ? 10.073 0.573 -9.354 1.00 93.19 102 THR A O 1
ATOM 807 N N . ARG A 1 103 ? 9.033 0.678 -11.359 1.00 90.94 103 ARG A N 1
ATOM 808 C CA . ARG A 1 103 ? 10.232 0.673 -12.201 1.00 90.94 103 ARG A CA 1
ATOM 809 C C . ARG A 1 103 ? 10.485 2.069 -12.755 1.00 90.94 103 ARG A C 1
ATOM 811 O O . ARG A 1 103 ? 9.690 2.578 -13.539 1.00 90.94 103 ARG A O 1
ATOM 818 N N . LYS A 1 104 ? 11.608 2.685 -12.395 1.00 87.81 104 LYS A N 1
ATOM 819 C CA . LYS A 1 104 ? 12.075 3.929 -13.024 1.00 87.81 104 LYS A CA 1
ATOM 820 C C . LYS A 1 104 ? 13.106 3.608 -14.089 1.00 87.81 104 LYS A C 1
ATOM 822 O O . LYS A 1 104 ? 14.063 2.894 -13.806 1.00 87.81 104 LYS A O 1
ATOM 827 N N . VAL A 1 105 ? 12.918 4.153 -15.281 1.00 85.00 105 VAL A N 1
ATOM 828 C CA . VAL A 1 105 ? 13.880 4.087 -16.382 1.00 85.00 105 VAL A CA 1
ATOM 829 C C . VAL A 1 105 ? 14.651 5.386 -16.403 1.00 85.00 105 VAL A C 1
ATOM 831 O O . VAL A 1 105 ? 14.046 6.457 -16.365 1.00 85.00 105 VAL A O 1
ATOM 834 N N . VAL A 1 106 ? 15.970 5.290 -16.450 1.00 81.56 106 VAL A N 1
ATOM 835 C CA . VAL A 1 106 ? 16.851 6.452 -16.516 1.00 81.56 106 VAL A CA 1
ATOM 836 C C . VAL A 1 106 ? 17.902 6.276 -17.587 1.00 81.56 106 VAL A C 1
ATOM 838 O O . VAL A 1 106 ? 18.231 5.146 -17.954 1.00 81.56 106 VAL A O 1
ATOM 841 N N . HIS A 1 107 ? 18.513 7.380 -17.984 1.00 79.31 107 HIS A N 1
ATOM 842 C CA . HIS A 1 107 ? 19.773 7.376 -18.709 1.00 79.31 107 HIS A CA 1
ATOM 843 C C . HIS A 1 107 ? 20.816 8.247 -18.004 1.00 79.31 107 HIS A C 1
ATOM 845 O O . HIS A 1 107 ? 20.511 8.978 -17.059 1.00 79.31 107 HIS A O 1
ATOM 851 N N . THR A 1 108 ? 22.073 8.125 -18.433 1.00 75.69 108 THR A N 1
ATOM 852 C CA . THR A 1 108 ? 23.150 9.025 -18.009 1.00 75.69 108 THR A CA 1
ATOM 853 C C . THR A 1 108 ? 23.502 9.986 -19.134 1.00 75.69 108 THR A C 1
ATOM 855 O O . THR A 1 108 ? 23.855 9.544 -20.226 1.00 75.69 108 THR A O 1
ATOM 858 N N . GLU A 1 109 ? 23.452 11.281 -18.838 1.00 75.12 109 GLU A N 1
ATOM 859 C CA . GLU A 1 109 ? 23.802 12.370 -19.747 1.00 75.12 109 GLU A CA 1
ATOM 860 C C . GLU A 1 109 ? 24.810 13.294 -19.051 1.00 75.12 109 GLU A C 1
ATOM 862 O O . GLU A 1 109 ? 24.557 13.782 -17.951 1.00 75.12 109 GLU A O 1
ATOM 867 N N . PHE A 1 110 ? 25.996 13.483 -19.640 1.00 76.75 110 PHE A N 1
ATOM 868 C CA . PHE A 1 110 ? 27.085 14.300 -19.067 1.00 76.75 110 PHE A CA 1
ATOM 869 C C . PHE A 1 110 ? 27.434 13.975 -17.597 1.00 76.75 110 PHE A C 1
ATOM 871 O O . PHE A 1 110 ? 27.796 14.856 -16.821 1.00 76.75 110 PHE A O 1
ATOM 878 N N . GLY A 1 111 ? 27.317 12.704 -17.197 1.00 73.38 111 GLY A N 1
ATOM 879 C CA . GLY A 1 111 ? 27.564 12.250 -15.821 1.00 73.38 111 GLY A CA 1
ATOM 880 C C . GLY A 1 111 ? 26.373 12.395 -14.863 1.00 73.38 111 GLY A C 1
ATOM 881 O O . GLY A 1 111 ? 26.455 11.914 -13.735 1.00 73.38 111 GLY A O 1
ATOM 882 N N . ASN A 1 112 ? 25.258 12.980 -15.309 1.00 76.12 112 ASN A N 1
ATOM 883 C CA . ASN A 1 112 ? 24.027 13.117 -14.533 1.00 76.12 112 ASN A CA 1
ATOM 884 C C . ASN A 1 112 ? 23.033 11.998 -14.855 1.00 76.12 112 ASN A C 1
ATOM 886 O O . ASN A 1 112 ? 22.907 11.577 -16.003 1.00 76.12 112 ASN A O 1
ATOM 890 N N . THR A 1 113 ? 22.294 11.538 -13.846 1.00 78.25 113 THR A N 1
ATOM 891 C CA . THR A 1 113 ? 21.184 10.591 -14.020 1.00 78.25 113 THR A CA 1
ATOM 892 C C . THR A 1 113 ? 19.902 11.352 -14.349 1.00 78.25 113 THR A C 1
ATOM 894 O O . THR A 1 113 ? 19.454 12.174 -13.550 1.00 78.25 113 THR A O 1
ATOM 897 N N . VAL A 1 114 ? 19.285 11.048 -15.490 1.00 82.38 114 VAL A N 1
ATOM 898 C CA . VAL A 1 114 ? 18.056 11.691 -15.978 1.00 82.38 114 VAL A CA 1
ATOM 899 C C . VAL A 1 114 ? 16.912 10.677 -15.995 1.00 82.38 114 VAL A C 1
ATOM 901 O O . VAL A 1 114 ? 17.080 9.556 -16.473 1.00 82.38 114 VAL A O 1
ATOM 904 N N . LEU A 1 115 ? 15.749 11.056 -15.455 1.00 85.31 115 LEU A N 1
ATOM 905 C CA . LEU A 1 115 ? 14.552 10.210 -15.431 1.00 85.31 115 LEU A CA 1
ATOM 906 C C . LEU A 1 115 ? 13.824 10.241 -16.776 1.00 85.31 115 LEU A C 1
ATOM 908 O O . LEU A 1 115 ? 13.313 11.285 -17.166 1.00 85.31 115 LEU A O 1
ATOM 912 N N . ASP A 1 116 ? 13.699 9.079 -17.418 1.00 85.19 116 ASP A N 1
ATOM 913 C CA . ASP A 1 116 ? 12.947 8.921 -18.668 1.00 85.19 116 ASP A CA 1
ATOM 914 C C . ASP A 1 116 ? 11.473 8.635 -18.399 1.00 85.19 116 ASP A C 1
ATOM 916 O O . ASP A 1 116 ? 10.572 9.212 -19.004 1.00 85.19 116 ASP A O 1
ATOM 920 N N . SER A 1 117 ? 11.202 7.644 -17.550 1.00 87.56 117 SER A N 1
ATOM 921 C CA . SER A 1 117 ? 9.857 7.089 -17.393 1.00 87.56 117 SER A CA 1
ATOM 922 C C . SER A 1 117 ? 9.707 6.360 -16.068 1.00 87.56 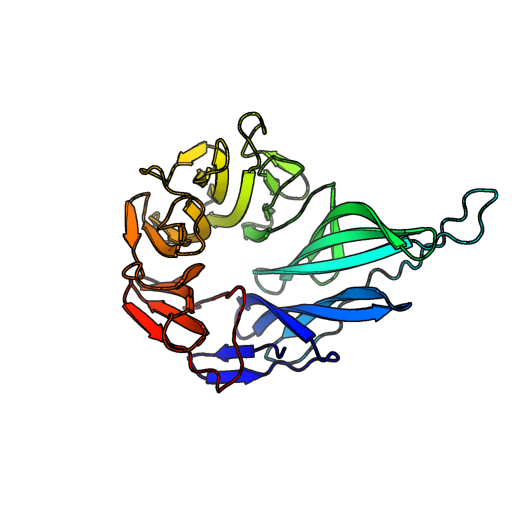117 SER A C 1
ATOM 924 O O . SER A 1 117 ? 10.676 5.857 -15.501 1.00 87.56 117 SER A O 1
ATOM 926 N N . THR A 1 118 ? 8.470 6.271 -15.587 1.00 91.81 118 THR A N 1
ATOM 927 C CA . THR A 1 118 ? 8.114 5.491 -14.400 1.00 91.81 118 THR A CA 1
ATOM 928 C C . THR A 1 118 ? 6.957 4.560 -14.740 1.00 91.81 118 THR A C 1
ATOM 930 O O . THR A 1 118 ? 5.923 5.018 -15.226 1.00 91.81 118 THR A O 1
ATOM 933 N N . TYR A 1 119 ? 7.151 3.267 -14.501 1.00 93.69 119 TYR A N 1
ATOM 934 C CA . TYR A 1 119 ? 6.205 2.208 -14.822 1.00 93.69 119 TYR A CA 1
ATOM 935 C C . TYR A 1 119 ? 5.724 1.498 -13.561 1.00 93.69 119 TYR A C 1
ATOM 937 O O . TYR A 1 119 ? 6.516 1.158 -12.674 1.00 93.69 119 TYR A O 1
ATOM 945 N N . ALA A 1 120 ? 4.422 1.248 -13.531 1.00 96.75 120 ALA A N 1
ATOM 946 C CA . ALA A 1 120 ? 3.767 0.399 -12.561 1.00 96.75 120 ALA A CA 1
ATOM 947 C C . ALA A 1 120 ? 3.927 -1.063 -13.000 1.00 96.75 120 ALA A C 1
ATOM 949 O O . ALA A 1 120 ? 3.720 -1.392 -14.170 1.00 96.75 120 ALA A O 1
ATOM 950 N N . MET A 1 121 ? 4.321 -1.929 -12.070 1.00 96.00 121 MET A N 1
ATOM 951 C CA . MET A 1 121 ? 4.589 -3.340 -12.337 1.00 96.00 121 MET A CA 1
ATOM 952 C C . MET A 1 121 ? 4.015 -4.208 -11.219 1.00 96.00 121 MET A C 1
ATOM 954 O O . MET A 1 121 ? 3.995 -3.802 -10.050 1.00 96.00 121 MET A O 1
ATOM 958 N N . TYR A 1 122 ? 3.643 -5.436 -11.562 1.00 96.44 122 TYR A N 1
ATOM 959 C CA . TYR A 1 122 ? 3.541 -6.518 -10.588 1.00 96.44 122 TYR A CA 1
ATOM 960 C C . TYR A 1 122 ? 4.244 -7.772 -11.098 1.00 96.44 122 TYR A C 1
ATOM 962 O O . TYR A 1 122 ? 4.579 -7.874 -12.276 1.00 96.44 122 TYR A O 1
ATOM 970 N N . ALA A 1 123 ? 4.501 -8.715 -10.203 1.00 94.69 123 ALA A N 1
ATOM 971 C CA . ALA A 1 123 ? 4.976 -10.039 -10.544 1.00 94.69 123 ALA A CA 1
ATOM 972 C C . ALA A 1 123 ? 4.141 -11.105 -9.841 1.00 94.69 123 ALA A C 1
ATOM 974 O O . ALA A 1 123 ? 3.786 -10.923 -8.677 1.00 94.69 123 ALA A O 1
ATOM 975 N N . LYS A 1 124 ? 3.876 -12.210 -10.538 1.00 95.25 124 LYS A N 1
ATOM 976 C CA . LYS A 1 124 ? 3.303 -13.444 -9.993 1.00 95.25 124 LYS A CA 1
ATOM 977 C C . LYS A 1 124 ? 4.363 -14.537 -10.101 1.00 95.25 124 LYS A C 1
ATOM 979 O O . LYS A 1 124 ? 4.805 -14.834 -11.203 1.00 95.25 124 LYS A O 1
ATOM 984 N N . ASN A 1 125 ? 4.801 -15.116 -8.985 1.00 92.62 125 ASN A N 1
ATOM 985 C CA . ASN A 1 125 ? 5.824 -16.176 -8.956 1.00 92.62 125 ASN A CA 1
ATOM 986 C C . ASN A 1 125 ? 7.077 -15.853 -9.804 1.00 92.62 125 ASN A C 1
ATOM 988 O O . ASN A 1 125 ? 7.593 -16.707 -10.519 1.00 92.62 125 ASN A O 1
ATOM 992 N N . ASN A 1 126 ? 7.562 -14.608 -9.719 1.00 85.06 126 ASN A N 1
ATOM 993 C CA . ASN A 1 126 ? 8.671 -14.029 -10.500 1.00 85.06 126 ASN A CA 1
ATOM 994 C C . ASN A 1 126 ? 8.393 -13.705 -11.976 1.00 85.06 126 ASN A C 1
ATOM 996 O O . ASN A 1 126 ? 9.218 -13.031 -12.591 1.00 85.06 126 ASN A O 1
ATOM 1000 N N . GLU A 1 127 ? 7.255 -14.101 -12.539 1.00 91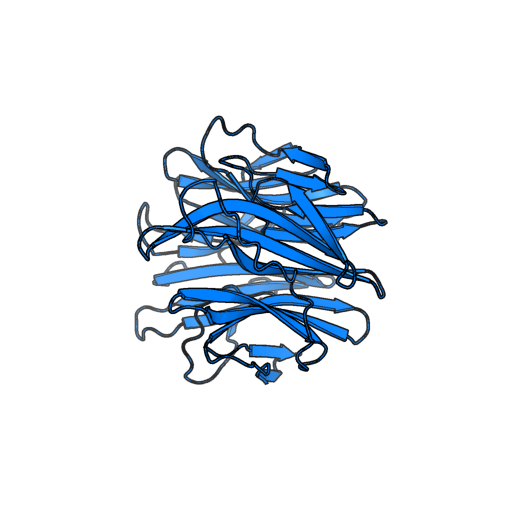.12 127 GLU A N 1
ATOM 1001 C CA . GLU A 1 127 ? 6.830 -13.624 -13.855 1.00 91.12 127 GLU A CA 1
ATOM 1002 C C . GLU A 1 127 ? 6.325 -12.185 -13.738 1.00 91.12 127 GLU A C 1
ATOM 1004 O O . GLU A 1 127 ? 5.501 -11.893 -12.873 1.00 91.12 127 GLU A O 1
ATOM 1009 N N . THR A 1 128 ? 6.838 -11.276 -14.569 1.00 91.38 128 THR A N 1
ATOM 1010 C CA . THR A 1 128 ? 6.591 -9.833 -14.456 1.00 91.38 128 THR A CA 1
ATOM 1011 C C . THR A 1 128 ? 5.539 -9.351 -15.451 1.00 91.38 128 THR A C 1
ATOM 1013 O O . THR A 1 128 ? 5.483 -9.776 -16.602 1.00 91.38 128 THR A O 1
ATOM 1016 N N . TYR A 1 129 ? 4.712 -8.411 -15.004 1.00 94.19 129 TYR A N 1
ATOM 1017 C CA . TYR A 1 129 ? 3.576 -7.875 -15.740 1.00 94.19 129 TYR A CA 1
ATOM 1018 C C . TYR A 1 129 ? 3.605 -6.347 -15.664 1.00 94.19 129 TYR A C 1
ATOM 1020 O O . TYR A 1 129 ? 3.640 -5.753 -14.581 1.00 94.19 129 TYR A O 1
ATOM 1028 N N . GLY A 1 130 ? 3.611 -5.697 -16.828 1.00 95.06 130 GLY A N 1
ATOM 1029 C CA . GLY A 1 130 ? 3.560 -4.242 -16.931 1.00 95.06 130 GLY A CA 1
ATOM 1030 C C . GLY A 1 130 ? 2.133 -3.715 -16.826 1.00 95.06 130 GLY A C 1
ATOM 1031 O O . GLY A 1 130 ? 1.244 -4.188 -17.527 1.00 95.06 130 GLY A O 1
ATOM 1032 N N . LEU A 1 131 ? 1.930 -2.698 -15.991 1.00 97.19 131 LEU A N 1
ATOM 1033 C CA . LEU A 1 131 ? 0.646 -2.005 -15.813 1.00 97.19 131 LEU A CA 1
ATOM 1034 C C . LEU A 1 131 ? 0.596 -0.658 -16.557 1.00 97.19 131 LEU A C 1
ATOM 1036 O O . LEU A 1 131 ? -0.397 0.061 -16.509 1.00 97.19 131 LEU A O 1
ATOM 1040 N N . GLY A 1 132 ? 1.681 -0.295 -17.247 1.00 95.69 132 GLY A N 1
ATOM 1041 C CA . GLY A 1 132 ? 1.822 0.984 -17.939 1.00 95.69 132 GLY A CA 1
ATOM 1042 C C . GLY A 1 132 ? 2.457 2.070 -17.068 1.00 95.69 132 GLY A C 1
ATOM 1043 O O . GLY A 1 132 ? 3.148 1.792 -16.087 1.00 95.69 132 GLY A O 1
ATOM 1044 N N . ALA A 1 133 ? 2.294 3.329 -17.477 1.00 95.50 133 ALA A N 1
ATOM 1045 C CA . ALA A 1 133 ? 2.898 4.467 -16.790 1.00 95.50 133 ALA A CA 1
ATOM 1046 C C . ALA A 1 133 ? 2.219 4.720 -15.437 1.00 95.50 133 ALA A C 1
ATOM 1048 O O . ALA A 1 133 ? 0.997 4.829 -15.368 1.00 95.50 133 ALA A O 1
ATOM 1049 N N . GLY A 1 134 ? 3.008 4.878 -14.377 1.00 95.69 134 GLY A N 1
ATOM 1050 C CA . GLY A 1 134 ? 2.482 5.121 -13.037 1.00 95.69 134 GLY A CA 1
ATOM 1051 C C . GLY A 1 134 ? 3.398 4.616 -11.933 1.00 95.69 134 GLY A C 1
ATOM 1052 O O . GLY A 1 134 ? 4.466 4.062 -12.183 1.00 95.69 134 GLY A O 1
ATOM 1053 N N . GLN A 1 135 ? 2.971 4.834 -10.698 1.00 96.75 135 GLN A N 1
ATOM 1054 C CA . GLN A 1 135 ? 3.603 4.313 -9.489 1.00 96.75 135 GLN A CA 1
ATOM 1055 C C . GLN A 1 135 ? 2.590 3.446 -8.757 1.00 96.75 135 GLN A C 1
ATOM 1057 O O . GLN A 1 135 ? 1.412 3.792 -8.751 1.00 96.75 135 GLN A O 1
ATOM 1062 N N . VAL A 1 136 ? 3.048 2.367 -8.127 1.00 98.19 136 VAL A N 1
ATOM 1063 C CA . VAL A 1 136 ? 2.199 1.462 -7.331 1.00 98.19 136 VAL A CA 1
ATOM 1064 C C . VAL A 1 136 ? 2.416 1.683 -5.836 1.00 98.19 136 VAL A C 1
ATOM 1066 O O . VAL A 1 136 ? 3.459 2.202 -5.440 1.00 98.19 136 VAL A O 1
ATOM 1069 N N . THR A 1 137 ? 1.444 1.314 -5.008 1.00 98.12 137 THR A N 1
ATOM 1070 C CA . THR A 1 137 ? 1.466 1.522 -3.548 1.00 98.12 137 THR A CA 1
ATOM 1071 C C . THR A 1 137 ? 1.069 0.288 -2.742 1.00 98.12 137 THR A C 1
ATOM 1073 O O . THR A 1 137 ? 1.575 0.144 -1.629 1.00 98.12 137 THR A O 1
ATOM 1076 N N . ASP A 1 138 ? 0.236 -0.596 -3.298 1.00 98.62 138 ASP A N 1
ATOM 1077 C CA . ASP A 1 138 ? -0.244 -1.818 -2.642 1.00 98.62 138 ASP A CA 1
ATOM 1078 C C . ASP A 1 138 ? -0.799 -2.823 -3.678 1.00 98.62 138 ASP A C 1
ATOM 1080 O O . ASP A 1 138 ? -1.047 -2.448 -4.834 1.00 98.62 138 ASP A O 1
ATOM 1084 N N . ILE A 1 139 ? -0.955 -4.092 -3.295 1.00 98.75 139 ILE A N 1
ATOM 1085 C CA . ILE A 1 139 ? -1.466 -5.185 -4.137 1.00 98.75 139 ILE A CA 1
ATOM 1086 C C . ILE A 1 139 ? -2.398 -6.102 -3.343 1.00 98.75 139 ILE A C 1
ATOM 1088 O O . ILE A 1 139 ? -2.140 -6.432 -2.194 1.00 98.75 139 ILE A O 1
ATOM 1092 N N . HIS A 1 140 ? -3.473 -6.552 -3.982 1.00 98.69 140 HIS A N 1
ATOM 1093 C CA . HIS A 1 140 ? -4.414 -7.508 -3.417 1.00 98.69 140 HIS A CA 1
ATOM 1094 C C . HIS A 1 140 ? -4.900 -8.460 -4.507 1.00 98.69 140 HIS A C 1
ATOM 1096 O O . HIS A 1 140 ? -5.102 -8.042 -5.649 1.00 98.69 140 HIS A O 1
ATOM 1102 N N . VAL A 1 141 ? -5.120 -9.727 -4.168 1.00 98.44 141 VAL A N 1
ATOM 1103 C CA . VAL A 1 141 ? -5.694 -10.714 -5.091 1.00 98.44 141 VAL A CA 1
ATOM 1104 C C . VAL A 1 141 ? -6.988 -11.247 -4.505 1.00 98.44 141 VAL A C 1
ATOM 1106 O O . VAL A 1 141 ? -7.052 -11.585 -3.328 1.00 98.44 141 VAL A O 1
ATOM 1109 N N . ALA A 1 142 ? -8.037 -11.291 -5.321 1.00 97.88 142 ALA A N 1
ATOM 1110 C CA . ALA A 1 142 ? -9.324 -11.835 -4.911 1.00 97.88 142 ALA A CA 1
ATOM 1111 C C . ALA A 1 142 ? -10.002 -12.532 -6.087 1.00 97.88 142 ALA A C 1
ATOM 1113 O O . ALA A 1 142 ? -10.185 -11.935 -7.147 1.00 97.88 142 ALA A O 1
ATOM 1114 N N . ASN A 1 143 ? -10.414 -13.787 -5.883 1.00 95.81 143 ASN A N 1
ATOM 1115 C CA . ASN A 1 143 ? -11.082 -14.615 -6.894 1.00 95.81 143 ASN A CA 1
ATOM 1116 C C . ASN A 1 143 ? -10.295 -14.715 -8.218 1.00 95.81 143 ASN A C 1
ATOM 1118 O O . ASN A 1 143 ? -10.884 -14.687 -9.296 1.00 95.81 143 ASN A O 1
ATOM 1122 N N . GLY A 1 144 ? -8.962 -14.791 -8.137 1.00 96.12 144 GLY A N 1
ATOM 1123 C CA . GLY A 1 144 ? -8.066 -14.850 -9.298 1.00 96.12 144 GLY A CA 1
ATOM 1124 C C . GLY A 1 144 ? -7.799 -13.509 -9.994 1.00 96.12 144 GLY A C 1
ATOM 1125 O O . GLY A 1 144 ? -6.905 -13.443 -10.836 1.00 96.12 144 GLY A O 1
ATOM 1126 N N . ASP A 1 145 ? -8.512 -12.439 -9.632 1.00 98.50 145 ASP A N 1
ATOM 1127 C CA . ASP A 1 145 ? -8.252 -11.090 -10.132 1.00 98.50 145 ASP A CA 1
ATOM 1128 C C . ASP A 1 145 ? -7.151 -10.406 -9.310 1.00 98.50 145 ASP A C 1
ATOM 1130 O O . ASP A 1 145 ? -7.183 -10.414 -8.077 1.00 98.50 145 ASP A O 1
ATOM 1134 N N . VAL A 1 146 ? -6.212 -9.756 -9.998 1.00 98.75 146 VAL A N 1
ATOM 1135 C CA . VAL A 1 146 ? -5.116 -8.988 -9.397 1.00 98.75 146 VAL A CA 1
ATOM 1136 C C . VAL A 1 146 ? -5.472 -7.507 -9.387 1.00 98.75 146 VAL A C 1
ATOM 1138 O O . VAL A 1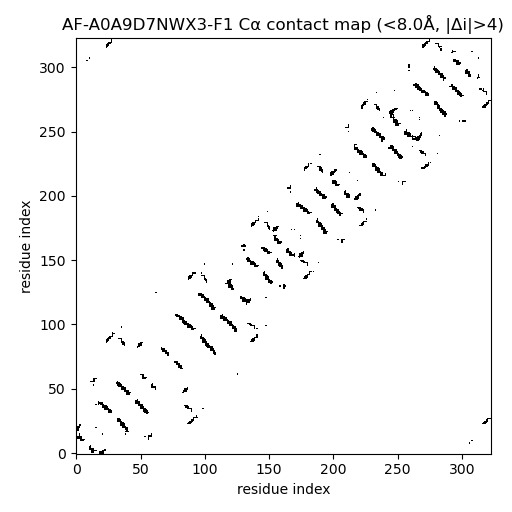 146 ? -5.717 -6.910 -10.438 1.00 98.75 146 VAL A O 1
ATOM 1141 N N . TYR A 1 147 ? -5.444 -6.909 -8.201 1.00 98.88 147 TYR A N 1
ATOM 1142 C CA . TYR A 1 147 ? -5.705 -5.496 -7.968 1.00 98.88 147 TYR A CA 1
ATOM 1143 C C . TYR A 1 147 ? -4.430 -4.825 -7.476 1.00 98.88 147 TYR A C 1
ATOM 1145 O O . TYR A 1 147 ? -3.857 -5.228 -6.469 1.00 98.88 147 TYR A O 1
ATOM 1153 N N . VAL A 1 148 ? -3.981 -3.783 -8.166 1.00 98.88 148 VAL A N 1
ATOM 1154 C CA . VAL A 1 148 ? -2.793 -3.013 -7.779 1.00 98.88 148 VAL A CA 1
ATOM 1155 C C . VAL A 1 148 ? -3.201 -1.561 -7.672 1.00 98.88 148 VAL A C 1
ATOM 1157 O O . VAL A 1 148 ? -3.817 -1.044 -8.591 1.00 98.88 148 VAL A O 1
ATOM 1160 N N . THR A 1 149 ? -2.889 -0.882 -6.579 1.00 98.75 149 THR A N 1
ATOM 1161 C CA . THR A 1 149 ? -3.250 0.533 -6.399 1.00 98.75 149 THR A CA 1
ATOM 1162 C C . THR A 1 149 ? -2.045 1.443 -6.600 1.00 98.75 149 THR A C 1
ATOM 1164 O O . THR A 1 149 ? -0.900 0.995 -6.513 1.00 98.75 149 THR A O 1
ATOM 1167 N N . GLY A 1 150 ? -2.291 2.721 -6.887 1.00 98.50 150 GLY A N 1
ATOM 1168 C CA . GLY A 1 150 ? -1.246 3.728 -6.940 1.00 98.50 150 GLY A CA 1
ATOM 1169 C C . GLY A 1 150 ? -1.688 5.060 -7.533 1.00 98.50 150 GLY A C 1
ATOM 1170 O O . GLY A 1 150 ? -2.771 5.573 -7.237 1.00 98.50 150 GLY A O 1
ATOM 1171 N N . ARG A 1 151 ? -0.819 5.649 -8.361 1.00 98.12 151 ARG A N 1
ATOM 1172 C CA . ARG A 1 151 ? -1.093 6.914 -9.054 1.00 98.12 151 ARG A CA 1
ATOM 1173 C C . ARG A 1 151 ? -0.502 6.974 -10.457 1.00 98.12 151 ARG A C 1
ATOM 1175 O O . ARG A 1 151 ? 0.555 6.397 -10.727 1.00 98.12 151 ARG A O 1
ATOM 1182 N N . LYS A 1 152 ? -1.147 7.752 -11.324 1.00 97.44 152 LYS A N 1
ATOM 1183 C CA . LYS A 1 152 ? -0.697 8.056 -12.688 1.00 97.44 152 LYS A CA 1
ATOM 1184 C C . LYS A 1 152 ? -0.864 9.549 -12.964 1.00 97.44 152 LYS A C 1
ATOM 1186 O O . LYS A 1 152 ? -1.979 10.036 -13.161 1.00 97.44 152 LYS A O 1
ATOM 1191 N N . GLY A 1 153 ? 0.257 10.271 -12.981 1.00 95.31 153 GLY A N 1
ATOM 1192 C CA . GLY A 1 153 ? 0.239 11.734 -12.897 1.00 95.31 153 GLY A CA 1
ATOM 1193 C C . GLY A 1 153 ? -0.357 12.165 -11.556 1.00 95.31 153 GLY A C 1
ATOM 1194 O O . GLY A 1 153 ? 0.019 11.617 -10.521 1.00 95.31 153 GLY A O 1
ATOM 1195 N N . ASP A 1 154 ? -1.327 13.072 -11.599 1.00 96.19 154 ASP A N 1
ATOM 1196 C CA . ASP A 1 154 ? -2.033 13.583 -10.417 1.00 96.19 154 ASP A CA 1
ATOM 1197 C C . ASP A 1 154 ? -3.288 12.781 -10.045 1.00 96.19 154 ASP A C 1
ATOM 1199 O O . ASP A 1 154 ? -4.044 13.180 -9.166 1.00 96.19 154 ASP A O 1
ATOM 1203 N N . ARG A 1 155 ? -3.523 11.637 -10.697 1.00 98.50 155 ARG A N 1
ATOM 1204 C CA . ARG A 1 155 ? -4.729 10.829 -10.489 1.00 98.50 155 ARG A CA 1
ATOM 1205 C C . ARG A 1 155 ? -4.449 9.585 -9.668 1.00 98.50 155 ARG A C 1
ATOM 1207 O O . ARG A 1 155 ? -3.528 8.826 -9.986 1.00 98.50 155 ARG A O 1
ATOM 1214 N N . ALA A 1 156 ? -5.308 9.341 -8.685 1.00 98.69 156 ALA A N 1
ATOM 1215 C CA . ALA A 1 156 ? -5.376 8.077 -7.972 1.00 98.69 156 ALA A CA 1
ATOM 1216 C C . ALA A 1 156 ? -6.110 7.048 -8.837 1.00 98.69 156 ALA A C 1
ATOM 1218 O O . ALA A 1 156 ? -7.111 7.359 -9.489 1.00 98.69 156 ALA A O 1
ATOM 1219 N N . LEU A 1 157 ? -5.610 5.818 -8.854 1.00 98.81 157 LEU A N 1
ATOM 1220 C CA . LEU A 1 157 ? -6.213 4.715 -9.594 1.00 98.81 157 LEU A CA 1
ATOM 1221 C C . LEU A 1 157 ? -5.853 3.377 -8.959 1.00 98.81 157 LEU A C 1
ATOM 1223 O O . LEU A 1 157 ? -4.905 3.275 -8.177 1.00 98.81 157 LEU A O 1
ATOM 1227 N N . TYR A 1 158 ? -6.574 2.346 -9.375 1.00 98.88 158 TYR A N 1
ATOM 1228 C CA . TYR A 1 158 ? -6.094 0.977 -9.293 1.00 98.88 158 TYR A CA 1
ATOM 1229 C C . TYR A 1 158 ? -6.107 0.336 -10.680 1.00 98.88 158 TYR A C 1
ATOM 1231 O O . TYR A 1 158 ? -6.863 0.733 -11.565 1.00 98.88 158 TYR A O 1
ATOM 1239 N N . TRP A 1 159 ? -5.254 -0.657 -10.872 1.00 98.81 159 TRP A N 1
ATOM 1240 C CA . TRP A 1 159 ? -5.289 -1.567 -11.999 1.00 98.81 159 TRP A CA 1
ATOM 1241 C C . TRP A 1 159 ? -5.986 -2.848 -11.570 1.00 98.81 159 TRP A C 1
ATOM 1243 O O . TRP A 1 159 ? -5.646 -3.401 -10.525 1.00 98.81 159 TRP A O 1
ATOM 1253 N N . LYS A 1 160 ? -6.916 -3.340 -12.386 1.00 98.62 160 LYS A N 1
ATOM 1254 C CA . LYS A 1 160 ? -7.491 -4.681 -12.265 1.00 98.62 160 LYS A CA 1
ATOM 1255 C C . LYS A 1 160 ? -7.042 -5.497 -13.471 1.00 98.62 160 LYS A C 1
ATOM 1257 O O . LYS A 1 160 ? -7.420 -5.173 -14.593 1.00 98.62 160 LYS A O 1
ATOM 1262 N N . ASN A 1 161 ? -6.211 -6.517 -13.261 1.00 98.00 161 ASN A N 1
ATOM 1263 C CA . ASN A 1 161 ? -5.631 -7.338 -14.335 1.00 98.00 161 ASN A CA 1
ATOM 1264 C C . ASN A 1 161 ? -5.001 -6.495 -15.467 1.00 98.00 161 ASN A C 1
ATOM 1266 O O . ASN A 1 161 ? -5.207 -6.758 -16.649 1.00 98.00 161 ASN A O 1
ATOM 1270 N N . GLY A 1 162 ? -4.282 -5.427 -15.109 1.00 97.31 162 GLY A N 1
ATOM 1271 C CA . GLY A 1 162 ? -3.667 -4.509 -16.076 1.00 97.31 162 GLY A CA 1
ATOM 1272 C C . GLY A 1 162 ? -4.575 -3.399 -16.613 1.00 97.31 162 GLY A C 1
ATOM 1273 O O . GLY A 1 162 ? -4.066 -2.454 -17.211 1.00 97.31 162 GLY A O 1
ATOM 1274 N N . VAL A 1 163 ? -5.888 -3.451 -16.372 1.00 98.44 163 VAL A N 1
ATOM 1275 C CA . VAL A 1 163 ? -6.840 -2.424 -16.824 1.00 98.44 163 VAL A CA 1
ATOM 1276 C C . VAL A 1 163 ? -6.936 -1.293 -15.804 1.00 98.44 163 VAL A C 1
ATOM 1278 O O . VAL A 1 163 ? -7.141 -1.542 -14.620 1.00 98.44 163 VAL A O 1
ATOM 1281 N N . GLU A 1 164 ? -6.799 -0.049 -16.261 1.00 98.62 164 GLU A N 1
ATOM 1282 C CA . GLU A 1 164 ? -6.858 1.155 -15.422 1.00 98.62 164 GLU A CA 1
ATOM 1283 C C . GLU A 1 164 ? -8.287 1.480 -14.962 1.00 98.62 164 GLU A C 1
ATOM 1285 O O . GLU A 1 164 ? -9.200 1.620 -15.774 1.00 98.62 164 GLU A O 1
ATOM 1290 N N . HIS A 1 165 ? -8.453 1.697 -13.657 1.00 98.56 165 HIS A N 1
ATOM 1291 C CA . HIS A 1 165 ? -9.670 2.198 -13.024 1.00 98.56 165 HIS A CA 1
ATOM 1292 C C . HIS A 1 165 ? -9.344 3.445 -12.198 1.00 98.56 165 HIS A C 1
ATOM 1294 O O . HIS A 1 165 ? -8.849 3.362 -11.071 1.00 98.56 165 HIS A O 1
ATOM 1300 N N . PHE A 1 166 ? -9.606 4.619 -12.771 1.00 98.56 166 PHE A N 1
ATOM 1301 C CA . PHE A 1 166 ? -9.378 5.894 -12.096 1.00 98.56 166 PHE A CA 1
ATOM 1302 C C . PHE A 1 166 ? -10.369 6.111 -10.949 1.00 98.56 166 PHE A C 1
ATOM 1304 O O . PHE A 1 166 ? -11.567 5.878 -11.095 1.00 98.56 166 PHE A O 1
ATOM 1311 N N . LEU A 1 167 ? -9.842 6.577 -9.817 1.00 98.75 167 LEU A N 1
ATOM 1312 C CA . LEU A 1 167 ? -10.597 6.954 -8.619 1.00 98.75 167 LEU A CA 1
ATOM 1313 C C . LEU A 1 167 ? -10.808 8.4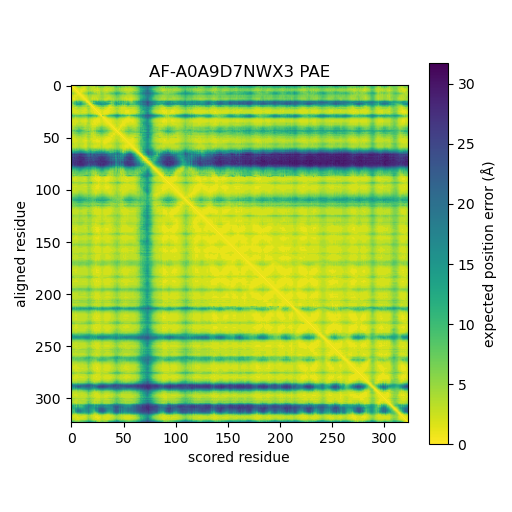69 -8.538 1.00 98.75 167 LEU A C 1
ATOM 1315 O O . LEU A 1 167 ? -11.745 8.930 -7.896 1.00 98.75 167 LEU A O 1
ATOM 1319 N N . THR A 1 168 ? -9.938 9.233 -9.201 1.00 98.38 168 THR A N 1
ATOM 1320 C CA . THR A 1 168 ? -10.057 10.683 -9.365 1.00 98.38 168 THR A CA 1
ATOM 1321 C C . THR A 1 168 ? -9.805 11.076 -10.819 1.00 98.38 168 THR A C 1
ATOM 1323 O O . THR A 1 168 ? -9.103 10.383 -11.564 1.00 98.38 168 THR A O 1
ATOM 1326 N N . ASP A 1 169 ? -10.376 12.203 -11.240 1.00 96.50 169 ASP A N 1
ATOM 1327 C CA . ASP A 1 169 ? -10.191 12.757 -12.587 1.00 96.50 169 ASP A CA 1
ATOM 1328 C C . ASP A 1 169 ? -8.963 13.680 -12.697 1.00 96.50 169 ASP A C 1
ATOM 1330 O O . ASP A 1 169 ? -8.527 13.994 -13.805 1.00 96.50 169 ASP A O 1
ATOM 1334 N N . GLY A 1 170 ? -8.365 14.053 -11.559 1.00 95.38 170 GLY A N 1
ATOM 1335 C CA . GLY A 1 170 ? -7.191 14.922 -11.470 1.00 95.38 170 GLY A CA 1
ATOM 1336 C C . GLY A 1 170 ? -7.513 16.413 -11.570 1.00 95.38 170 GLY A C 1
ATOM 1337 O O . GLY A 1 170 ? -6.599 17.211 -11.751 1.00 95.38 170 GLY A O 1
ATOM 1338 N N . SER A 1 171 ? -8.789 16.801 -11.476 1.00 95.50 171 SER A N 1
ATOM 1339 C CA . SER A 1 171 ? -9.227 18.196 -11.607 1.00 95.50 171 SER A CA 1
ATOM 1340 C C . SER A 1 171 ? -8.945 19.058 -10.373 1.00 95.50 171 SER A C 1
ATOM 1342 O O . SER A 1 171 ? -8.851 20.278 -10.494 1.00 95.50 171 SER A O 1
ATOM 1344 N N . ILE A 1 172 ? -8.805 18.444 -9.193 1.00 95.06 172 ILE A N 1
ATOM 1345 C CA . ILE A 1 172 ? -8.632 19.172 -7.930 1.00 95.06 172 ILE A CA 1
ATOM 1346 C C . ILE A 1 172 ? -7.151 19.343 -7.580 1.00 95.06 172 ILE A C 1
ATOM 1348 O O . ILE A 1 172 ? -6.695 20.441 -7.263 1.00 95.06 172 ILE A O 1
ATOM 1352 N N . GLY A 1 173 ? -6.392 18.257 -7.643 1.00 95.56 173 GLY A N 1
ATOM 1353 C CA . GLY A 1 173 ? -4.977 18.242 -7.316 1.00 95.56 173 GLY A CA 1
ATOM 1354 C C . GLY A 1 173 ? -4.448 16.819 -7.269 1.00 95.56 173 GLY A C 1
ATOM 1355 O O . GLY A 1 173 ? -5.139 15.868 -7.630 1.00 95.56 173 GLY A O 1
ATOM 1356 N N . GLN A 1 174 ? -3.204 16.671 -6.819 1.00 97.50 174 GLN A N 1
ATOM 1357 C CA . GLN A 1 174 ? -2.564 15.365 -6.759 1.00 97.50 174 GLN A CA 1
ATOM 1358 C C . GLN A 1 174 ? -3.302 14.422 -5.805 1.00 97.50 174 GLN A C 1
ATOM 1360 O O . GLN A 1 174 ? -3.376 14.673 -4.603 1.00 97.50 174 GLN A O 1
ATOM 1365 N N . ALA A 1 175 ? -3.764 13.296 -6.335 1.00 98.38 175 ALA A N 1
ATOM 1366 C CA . ALA A 1 175 ? -4.329 12.198 -5.573 1.00 98.38 175 ALA A CA 1
ATOM 1367 C C . ALA A 1 175 ? -3.419 10.970 -5.616 1.00 98.38 175 ALA A C 1
ATOM 1369 O O . ALA A 1 175 ? -2.788 10.663 -6.630 1.00 98.38 175 ALA A O 1
ATOM 1370 N N . THR A 1 176 ? -3.364 10.247 -4.501 1.00 98.62 176 THR A N 1
ATOM 1371 C CA . THR A 1 176 ? -2.654 8.970 -4.410 1.00 98.62 176 THR A CA 1
ATOM 1372 C C . THR A 1 176 ? -3.526 7.966 -3.676 1.00 98.62 176 THR A C 1
ATOM 1374 O O . THR A 1 176 ? -3.946 8.207 -2.545 1.00 98.62 176 THR A O 1
ATOM 1377 N N . ALA A 1 177 ? -3.775 6.825 -4.311 1.00 98.81 177 ALA A N 1
ATOM 1378 C CA . ALA A 1 177 ? -4.344 5.674 -3.638 1.00 98.81 177 ALA A CA 1
ATOM 1379 C C . ALA A 1 177 ? -3.217 4.882 -2.964 1.00 98.81 177 ALA A C 1
ATOM 1381 O O . ALA A 1 177 ? -2.184 4.638 -3.586 1.00 98.81 177 ALA A O 1
ATOM 1382 N N . MET A 1 178 ? -3.377 4.534 -1.689 1.00 98.56 178 MET A N 1
ATOM 1383 C CA . MET A 1 178 ? -2.289 4.090 -0.807 1.00 98.56 178 MET A CA 1
ATOM 1384 C C . MET A 1 178 ? -2.377 2.623 -0.400 1.00 98.56 178 MET A C 1
ATOM 1386 O O . MET A 1 178 ? -1.334 1.991 -0.265 1.00 98.56 178 MET A O 1
ATOM 1390 N N . SER A 1 179 ? -3.586 2.095 -0.209 1.00 98.75 179 SER A N 1
ATOM 1391 C CA . SER A 1 179 ? -3.804 0.700 0.176 1.00 98.75 179 SER A CA 1
ATOM 1392 C C . SER A 1 179 ? -5.134 0.189 -0.365 1.00 98.75 179 SER A C 1
ATOM 1394 O O . SER A 1 179 ? -6.071 0.975 -0.540 1.00 98.75 179 SER A O 1
ATOM 1396 N N . ILE A 1 180 ? -5.201 -1.107 -0.665 1.00 98.81 180 ILE A N 1
ATOM 1397 C CA . ILE A 1 180 ? -6.345 -1.748 -1.315 1.00 98.81 180 ILE A CA 1
ATOM 1398 C C . ILE A 1 180 ? -6.709 -3.066 -0.633 1.00 98.81 180 ILE A C 1
ATOM 1400 O O . ILE A 1 180 ? -5.858 -3.878 -0.290 1.00 98.81 180 ILE A O 1
ATOM 1404 N N . THR A 1 181 ? -8.006 -3.310 -0.481 1.00 98.56 181 THR A N 1
ATOM 1405 C CA . THR A 1 181 ? -8.536 -4.610 -0.066 1.00 98.56 181 THR A CA 1
ATOM 1406 C C . THR A 1 181 ? -9.815 -4.918 -0.833 1.00 98.56 181 THR A C 1
ATOM 1408 O O . THR A 1 181 ? -10.583 -4.011 -1.168 1.00 98.56 181 THR A O 1
ATOM 1411 N N . VAL A 1 182 ? -10.040 -6.192 -1.157 1.00 98.50 182 VAL A N 1
ATOM 1412 C CA . VAL A 1 182 ? -11.221 -6.628 -1.908 1.00 98.50 182 VAL A CA 1
ATOM 1413 C C . VAL A 1 182 ? -11.960 -7.680 -1.096 1.00 98.50 182 VAL A C 1
ATOM 1415 O O . VAL A 1 182 ? -11.480 -8.793 -0.914 1.00 98.50 182 VAL A O 1
ATOM 1418 N N . VAL A 1 183 ? -13.158 -7.340 -0.620 1.00 97.06 183 VAL A N 1
ATOM 1419 C CA . VAL A 1 183 ? -13.975 -8.230 0.218 1.00 97.06 183 VAL A CA 1
ATOM 1420 C C . VAL A 1 183 ? -15.339 -8.413 -0.426 1.00 97.06 183 VAL A C 1
ATOM 1422 O O . VAL A 1 183 ? -16.011 -7.440 -0.760 1.00 97.06 183 VAL A O 1
ATOM 1425 N N . GLY A 1 184 ? -15.742 -9.668 -0.647 1.00 95.81 184 GLY A N 1
ATOM 1426 C CA . GLY A 1 184 ? -17.035 -9.984 -1.268 1.00 95.81 184 GLY A CA 1
ATOM 1427 C C . GLY A 1 184 ? -17.218 -9.376 -2.666 1.00 95.81 184 GLY A C 1
ATOM 1428 O O . GLY A 1 184 ? -18.335 -9.041 -3.043 1.00 95.81 184 GLY A O 1
ATOM 1429 N N . GLY A 1 185 ? -16.125 -9.178 -3.413 1.00 96.25 185 GLY A N 1
ATOM 1430 C CA . GLY A 1 185 ? -16.137 -8.536 -4.734 1.00 96.25 185 GLY A CA 1
ATOM 1431 C C . GLY A 1 185 ? -16.212 -7.004 -4.713 1.00 96.25 185 GLY A C 1
ATOM 1432 O O . GLY A 1 185 ? -16.264 -6.388 -5.774 1.00 96.25 185 GLY A O 1
ATOM 1433 N N . VAL A 1 186 ? -16.199 -6.377 -3.535 1.00 98.38 186 VAL A N 1
ATOM 1434 C CA . VAL A 1 186 ? -16.205 -4.919 -3.389 1.00 98.38 186 VAL A CA 1
ATOM 1435 C C . VAL A 1 186 ? -14.779 -4.421 -3.169 1.00 98.38 186 VAL A C 1
ATOM 1437 O O . VAL A 1 186 ? -14.118 -4.793 -2.198 1.00 98.38 186 VAL A O 1
ATOM 1440 N N . VAL A 1 187 ? -14.314 -3.546 -4.057 1.00 98.75 187 VAL A N 1
ATOM 1441 C CA . VAL A 1 187 ? -12.978 -2.945 -4.005 1.00 98.75 187 VAL A CA 1
ATOM 1442 C C . VAL A 1 187 ? -12.999 -1.747 -3.066 1.00 98.75 187 VAL A C 1
ATOM 1444 O O . VAL A 1 187 ? -13.731 -0.790 -3.310 1.00 98.75 187 VAL A O 1
ATOM 1447 N N . HIS A 1 188 ? -12.192 -1.793 -2.010 1.00 98.88 188 HIS A N 1
ATOM 1448 C CA . HIS A 1 188 ? -12.030 -0.707 -1.051 1.00 98.88 188 HIS A CA 1
ATOM 1449 C C . HIS A 1 188 ? -10.604 -0.180 -1.135 1.00 98.88 188 HIS A C 1
ATOM 1451 O O . HIS A 1 188 ? -9.644 -0.939 -1.005 1.00 98.88 188 HIS A O 1
ATOM 1457 N N . VAL A 1 189 ? -10.466 1.124 -1.339 1.00 98.94 189 VAL A N 1
ATOM 1458 C CA . VAL A 1 189 ? -9.171 1.782 -1.492 1.00 98.94 189 VAL A CA 1
ATOM 1459 C C . VAL A 1 189 ? -9.087 2.946 -0.523 1.00 98.94 189 VAL A C 1
ATOM 1461 O O . VAL A 1 189 ? -9.959 3.807 -0.546 1.00 98.94 189 VAL A O 1
ATOM 1464 N N . ALA A 1 190 ? -8.042 3.005 0.297 1.00 98.88 190 ALA A N 1
ATOM 1465 C CA . ALA A 1 190 ? -7.725 4.187 1.096 1.00 98.88 190 ALA A CA 1
ATOM 1466 C C . ALA A 1 190 ? -6.645 5.024 0.409 1.00 98.88 190 ALA A C 1
ATOM 1468 O O . ALA A 1 190 ? -5.736 4.489 -0.228 1.00 98.88 190 ALA A O 1
ATOM 1469 N N . GLY A 1 191 ? -6.719 6.341 0.561 1.00 98.75 191 GLY A N 1
ATOM 1470 C CA . GLY A 1 191 ? -5.694 7.259 0.083 1.00 98.75 191 GLY A CA 1
ATOM 1471 C C . GLY A 1 191 ? -6.015 8.703 0.429 1.00 98.75 191 GLY A C 1
ATOM 1472 O O . GLY A 1 191 ? -6.706 8.990 1.407 1.00 98.75 191 GLY A O 1
ATOM 1473 N N . TYR A 1 192 ? -5.502 9.626 -0.372 1.00 98.44 192 TYR A N 1
ATOM 1474 C CA . TYR A 1 192 ? -5.746 11.049 -0.177 1.00 98.44 192 TYR A CA 1
ATOM 1475 C C . TYR A 1 192 ? -5.721 11.823 -1.493 1.00 98.44 192 TYR A C 1
ATOM 1477 O O . TYR A 1 192 ? -5.172 11.364 -2.496 1.00 98.44 192 TYR A O 1
ATOM 1485 N N . GLU A 1 193 ? -6.294 13.022 -1.465 1.00 98.12 193 GLU A N 1
ATOM 1486 C CA . GLU A 1 193 ? -6.240 13.999 -2.552 1.00 98.12 193 GLU A CA 1
ATOM 1487 C C . GLU A 1 193 ? -5.847 15.372 -2.012 1.00 98.12 193 GLU A C 1
ATOM 1489 O O . GLU A 1 193 ? -6.335 15.803 -0.967 1.00 98.12 193 GLU A O 1
ATOM 1494 N N . ASN A 1 194 ? -4.941 16.053 -2.708 1.00 96.19 194 ASN A N 1
ATOM 1495 C CA . ASN A 1 194 ? -4.471 17.373 -2.329 1.00 96.19 194 ASN A CA 1
ATOM 1496 C C . ASN A 1 194 ? -5.458 18.454 -2.777 1.00 96.19 194 ASN A C 1
ATOM 1498 O O . ASN A 1 194 ? -5.679 18.653 -3.968 1.00 96.19 194 ASN A O 1
ATOM 1502 N N . HIS A 1 195 ? -6.022 19.175 -1.814 1.00 94.25 195 HIS A N 1
ATOM 1503 C CA . HIS A 1 195 ? -6.904 20.318 -2.022 1.00 94.25 195 HIS A CA 1
ATOM 1504 C C . HIS A 1 195 ? -6.153 21.578 -1.599 1.00 94.25 195 HIS A C 1
ATOM 1506 O O . HIS A 1 195 ? -6.059 21.891 -0.411 1.00 94.25 195 HIS A O 1
ATOM 1512 N N . SER A 1 196 ? -5.578 22.290 -2.570 1.00 91.06 196 SER A N 1
ATOM 1513 C CA . SER A 1 196 ? -4.870 23.562 -2.342 1.00 91.06 196 SER A CA 1
ATOM 1514 C C . SER A 1 196 ? -3.765 23.479 -1.277 1.00 91.06 196 SER A C 1
ATOM 1516 O O . SER A 1 196 ? -3.663 24.332 -0.396 1.00 91.06 196 SER A O 1
ATOM 1518 N N . GLY A 1 197 ? -2.937 22.433 -1.335 1.00 89.00 197 GLY A N 1
ATOM 1519 C CA . GLY A 1 197 ? -1.833 22.220 -0.394 1.00 89.00 197 GLY A CA 1
ATOM 1520 C C . GLY A 1 197 ? -2.206 21.434 0.866 1.00 89.00 197 GLY A C 1
ATOM 1521 O O . GLY A 1 197 ? -1.318 21.138 1.663 1.00 89.00 197 GLY A O 1
ATOM 1522 N N . GLN A 1 198 ? -3.472 21.042 1.035 1.00 91.94 198 GLN A N 1
ATOM 1523 C CA . GLN A 1 198 ? -3.921 20.195 2.141 1.00 91.94 198 GLN A CA 1
ATOM 1524 C C . GLN A 1 198 ? -4.400 18.841 1.630 1.00 91.94 198 GLN A C 1
ATOM 1526 O O . GLN A 1 198 ? -5.348 18.774 0.852 1.00 91.94 198 GLN A O 1
ATOM 1531 N N . ASN A 1 199 ? -3.797 17.752 2.097 1.00 95.81 199 ASN A N 1
ATOM 1532 C CA . ASN A 1 199 ? -4.304 16.417 1.786 1.00 95.81 199 ASN A CA 1
ATOM 1533 C C . ASN A 1 199 ? -5.613 16.172 2.545 1.00 95.81 199 ASN A C 1
ATOM 1535 O O . ASN A 1 199 ? -5.724 16.487 3.732 1.00 95.81 199 ASN A O 1
ATOM 1539 N N . LYS A 1 200 ? -6.606 15.631 1.842 1.00 97.38 200 LYS A N 1
ATOM 1540 C CA . LYS A 1 200 ? -7.857 15.128 2.406 1.00 97.38 200 LYS A CA 1
ATOM 1541 C C . LYS A 1 200 ? -7.842 13.612 2.316 1.00 97.38 200 LYS A C 1
ATOM 1543 O O . LYS A 1 200 ? -7.731 13.066 1.218 1.00 97.38 200 LYS A O 1
ATOM 1548 N N . ALA A 1 201 ? -7.946 12.951 3.463 1.00 98.38 201 ALA A N 1
ATOM 1549 C CA . ALA A 1 201 ? -8.027 11.503 3.567 1.00 98.38 201 ALA A CA 1
ATOM 1550 C C . ALA A 1 201 ? -9.355 11.012 2.973 1.00 98.38 201 ALA A C 1
ATOM 1552 O O . ALA A 1 201 ? -10.418 11.585 3.235 1.00 98.38 201 ALA A O 1
ATOM 1553 N N . LYS A 1 202 ? -9.295 9.954 2.161 1.00 98.44 202 LYS A N 1
ATOM 1554 C CA . LYS A 1 202 ? -10.429 9.419 1.400 1.00 98.44 202 LYS A CA 1
ATOM 1555 C C . LYS A 1 202 ? -10.447 7.895 1.411 1.00 98.44 202 LYS A C 1
ATOM 1557 O O . LYS A 1 202 ? -9.404 7.244 1.500 1.00 98.44 202 LYS A O 1
ATOM 1562 N N . VAL A 1 203 ? -11.651 7.350 1.261 1.00 98.69 203 VAL A N 1
ATOM 1563 C CA . VAL A 1 203 ? -11.897 5.954 0.891 1.00 98.69 203 VAL A CA 1
ATOM 1564 C C . VAL A 1 203 ? -12.695 5.935 -0.401 1.00 98.69 203 VAL A C 1
ATOM 1566 O O . VAL A 1 203 ? -13.687 6.648 -0.517 1.00 98.69 203 VAL A O 1
ATOM 1569 N N . TRP A 1 204 ? -12.306 5.094 -1.350 1.00 98.81 204 TRP A N 1
ATOM 1570 C CA . TRP A 1 204 ? -13.107 4.790 -2.527 1.00 98.81 204 TRP A CA 1
ATOM 1571 C C . TRP A 1 204 ? -13.619 3.356 -2.441 1.00 98.81 204 TRP A C 1
ATOM 1573 O O . TRP A 1 204 ? -12.830 2.420 -2.332 1.00 98.81 204 TRP A O 1
ATOM 1583 N N . THR A 1 205 ? -14.937 3.187 -2.518 1.00 98.50 205 THR A N 1
ATOM 1584 C CA . THR A 1 205 ? -15.608 1.881 -2.535 1.00 98.50 205 THR A CA 1
ATOM 1585 C C . THR A 1 205 ? -16.221 1.671 -3.912 1.00 98.50 205 THR A C 1
ATOM 1587 O O . THR A 1 205 ? -17.133 2.399 -4.301 1.00 98.50 205 THR A O 1
ATOM 1590 N N . ASN A 1 206 ? -15.686 0.729 -4.694 1.00 97.56 206 ASN A N 1
ATOM 1591 C CA . ASN A 1 206 ? -16.010 0.555 -6.118 1.00 97.56 206 ASN A CA 1
ATOM 1592 C C . ASN A 1 206 ? -15.964 1.883 -6.906 1.00 97.56 206 ASN A C 1
ATOM 1594 O O . ASN A 1 206 ? -16.837 2.174 -7.720 1.00 97.56 206 ASN A O 1
ATOM 1598 N N . GLY A 1 207 ? -14.961 2.720 -6.618 1.00 95.75 207 GLY A N 1
ATOM 1599 C CA . GLY A 1 207 ? -14.794 4.045 -7.226 1.00 95.75 207 GLY A CA 1
ATOM 1600 C C . GLY A 1 207 ? -15.655 5.157 -6.619 1.00 95.75 207 GLY A C 1
ATOM 1601 O O . GLY A 1 207 ? -15.387 6.324 -6.878 1.00 95.75 207 GLY A O 1
ATOM 1602 N N . THR A 1 208 ? -16.638 4.836 -5.773 1.00 97.81 208 THR A N 1
ATOM 1603 C CA . THR A 1 208 ? -17.440 5.848 -5.070 1.00 97.81 208 THR A CA 1
ATOM 1604 C C . THR A 1 208 ? -16.662 6.401 -3.885 1.00 97.81 208 THR A C 1
ATOM 1606 O O . THR A 1 208 ? -16.259 5.650 -2.999 1.00 97.81 208 THR A O 1
ATOM 1609 N N . GLU A 1 209 ? -16.458 7.712 -3.867 1.00 97.25 209 GLU A N 1
ATOM 1610 C CA . GLU A 1 209 ? -15.689 8.404 -2.837 1.00 97.25 209 GLU A CA 1
ATOM 1611 C C . GLU A 1 209 ? -16.466 8.599 -1.525 1.00 97.25 209 GLU A C 1
ATOM 1613 O O . GLU A 1 209 ? -17.652 8.918 -1.507 1.00 97.25 209 GLU A O 1
ATOM 1618 N N . THR A 1 210 ? -15.750 8.486 -0.409 1.00 97.88 210 THR A N 1
ATOM 1619 C CA . THR A 1 210 ? -16.119 9.002 0.910 1.00 97.88 210 THR A CA 1
ATOM 1620 C C . THR A 1 210 ? -14.933 9.771 1.489 1.00 97.88 210 THR A C 1
ATOM 1622 O O . THR A 1 210 ? -13.827 9.236 1.597 1.00 97.88 210 THR A O 1
ATOM 1625 N N . VAL A 1 211 ? -15.154 11.026 1.880 1.00 97.62 211 VAL A N 1
ATOM 1626 C CA . VAL A 1 211 ? -14.135 11.865 2.526 1.00 97.62 211 VAL A CA 1
ATOM 1627 C C . VAL A 1 211 ? -14.102 11.561 4.023 1.00 97.62 211 VAL A C 1
ATOM 1629 O O . VAL A 1 211 ? -15.132 11.623 4.689 1.00 97.62 211 VAL A O 1
ATOM 1632 N N . LEU A 1 212 ? -12.921 11.238 4.551 1.00 97.38 212 LEU A N 1
ATOM 1633 C CA . LEU A 1 212 ? -12.700 10.981 5.980 1.00 97.38 212 LEU A CA 1
ATOM 1634 C C . LEU A 1 212 ? -12.371 12.259 6.759 1.00 97.38 212 LEU A C 1
ATOM 1636 O O . LEU A 1 212 ? -12.640 12.352 7.956 1.00 97.38 212 LEU A O 1
ATOM 1640 N N . THR A 1 213 ? -11.780 13.241 6.082 1.00 93.25 213 THR A N 1
ATOM 1641 C CA . THR A 1 213 ? -11.382 14.505 6.698 1.00 93.25 213 THR A CA 1
ATOM 1642 C C . THR A 1 213 ? -12.577 15.409 6.931 1.00 93.25 213 THR A C 1
ATOM 1644 O O . THR A 1 213 ? -13.171 15.935 5.993 1.00 93.25 213 THR A O 1
ATOM 1647 N N . THR A 1 214 ? -12.890 15.648 8.201 1.00 85.75 214 THR A N 1
ATOM 1648 C CA . THR A 1 214 ? -13.971 16.554 8.616 1.00 85.75 214 THR A CA 1
ATOM 1649 C C . THR A 1 214 ? -13.473 17.957 8.975 1.00 85.75 214 THR A C 1
ATOM 1651 O O . THR A 1 214 ? -14.280 18.858 9.185 1.00 85.75 214 THR A O 1
ATOM 1654 N N . GLY A 1 215 ? -12.153 18.143 9.087 1.00 83.50 215 GLY A N 1
ATOM 1655 C CA . GLY A 1 215 ? -11.518 19.387 9.522 1.00 83.50 215 GLY A CA 1
ATOM 1656 C C . GLY A 1 215 ? -10.719 20.121 8.439 1.00 83.50 215 GLY A C 1
ATOM 1657 O O . GLY A 1 215 ? -10.710 19.781 7.253 1.00 83.50 215 GLY A O 1
ATOM 1658 N N . THR A 1 216 ? -10.002 21.156 8.875 1.00 84.75 216 THR A N 1
ATOM 1659 C CA . THR A 1 216 ? -9.134 21.988 8.022 1.00 84.75 216 THR A CA 1
ATOM 1660 C C . THR A 1 216 ? -7.694 21.493 7.952 1.00 84.75 216 THR A C 1
ATOM 1662 O O . THR A 1 216 ? -6.887 22.078 7.240 1.00 84.75 216 THR A O 1
ATOM 1665 N N . ASN A 1 217 ? -7.342 20.460 8.709 1.00 90.00 217 ASN A N 1
ATOM 1666 C CA . ASN A 1 217 ? -5.984 19.944 8.730 1.00 90.00 217 ASN A CA 1
ATOM 1667 C C . ASN A 1 217 ? -5.716 19.035 7.523 1.00 90.00 217 ASN A C 1
ATOM 1669 O O . ASN A 1 217 ? -6.638 18.565 6.846 1.00 90.00 217 ASN A O 1
ATOM 1673 N N . THR A 1 218 ? -4.429 18.834 7.246 1.00 93.75 218 THR A N 1
ATOM 1674 C CA . THR A 1 218 ? -3.949 17.827 6.297 1.00 93.75 218 THR A CA 1
ATOM 1675 C C . THR A 1 218 ? -4.082 16.461 6.952 1.00 93.75 218 THR A C 1
ATOM 1677 O O . THR A 1 218 ? -3.502 16.237 8.015 1.00 93.75 218 THR A O 1
ATOM 1680 N N . GLU A 1 219 ? -4.791 15.544 6.309 1.00 96.00 219 GLU A N 1
ATOM 1681 C CA . GLU A 1 219 ? -4.902 14.156 6.746 1.00 96.00 219 GLU A CA 1
ATOM 1682 C C . GLU A 1 219 ? -4.613 13.208 5.588 1.00 96.00 219 GLU A C 1
ATOM 1684 O O . GLU A 1 219 ? -4.934 13.483 4.430 1.00 96.00 219 GLU A O 1
ATOM 1689 N N . GLU A 1 220 ? -4.017 12.067 5.911 1.00 97.38 220 GLU A N 1
ATOM 1690 C CA . GLU A 1 220 ? -3.659 11.049 4.931 1.00 97.38 220 GLU A CA 1
ATOM 1691 C C . GLU A 1 220 ? -4.160 9.690 5.399 1.00 97.38 220 GLU A C 1
ATOM 1693 O O . GLU A 1 220 ? -3.882 9.280 6.527 1.00 97.38 220 GLU A O 1
ATOM 1698 N N . ALA A 1 221 ? -4.872 8.987 4.519 1.00 98.50 221 ALA A N 1
ATOM 1699 C CA . ALA A 1 221 ? -5.264 7.599 4.719 1.00 98.50 221 ALA A CA 1
ATOM 1700 C C . ALA A 1 221 ? -4.205 6.690 4.077 1.00 98.50 221 ALA A C 1
ATOM 1702 O O . ALA A 1 221 ? -3.905 6.833 2.891 1.00 98.50 221 ALA A O 1
ATOM 1703 N N . LEU A 1 222 ? -3.605 5.792 4.861 1.00 98.31 222 LEU A N 1
ATOM 1704 C CA . LEU A 1 222 ? -2.388 5.064 4.477 1.00 98.31 222 LEU A CA 1
ATOM 1705 C C . LEU A 1 222 ? -2.563 3.542 4.425 1.00 98.31 222 LEU A C 1
ATOM 1707 O O . LEU A 1 222 ? -1.896 2.902 3.618 1.00 98.31 222 LEU A O 1
ATOM 1711 N N . GLY A 1 223 ? -3.458 2.978 5.239 1.00 98.56 223 GLY A N 1
ATOM 1712 C CA . GLY A 1 223 ? -3.759 1.543 5.265 1.00 98.56 223 GLY A CA 1
ATOM 1713 C C . GLY A 1 223 ? -5.257 1.291 5.402 1.00 98.56 223 GLY A C 1
ATOM 1714 O O . GLY A 1 223 ? -5.948 2.084 6.044 1.00 98.56 223 GLY A O 1
ATOM 1715 N N . ILE A 1 224 ? -5.757 0.200 4.816 1.00 98.75 224 ILE A N 1
ATOM 1716 C CA . ILE A 1 224 ? -7.167 -0.204 4.900 1.00 98.75 224 ILE A CA 1
ATOM 1717 C C . ILE A 1 224 ? -7.310 -1.699 5.186 1.00 98.75 224 ILE A C 1
ATOM 1719 O O . ILE A 1 224 ? -6.595 -2.523 4.627 1.00 98.75 224 ILE A O 1
ATOM 1723 N N . ALA A 1 225 ? -8.272 -2.048 6.034 1.00 98.31 225 ALA A N 1
ATOM 1724 C CA . ALA A 1 225 ? -8.711 -3.417 6.259 1.00 98.31 225 ALA A CA 1
ATOM 1725 C C . ALA A 1 225 ? -10.233 -3.448 6.417 1.00 98.31 225 ALA A C 1
ATOM 1727 O O . ALA A 1 225 ? -10.831 -2.531 6.982 1.00 98.31 225 ALA A O 1
ATOM 1728 N N . VAL A 1 226 ? -10.867 -4.512 5.926 1.00 97.62 226 VAL A N 1
ATOM 1729 C CA . VAL A 1 226 ? -12.319 -4.697 6.011 1.00 97.62 226 VAL A CA 1
ATOM 1730 C C . VAL A 1 226 ? -12.610 -6.046 6.654 1.00 97.62 226 VAL A C 1
ATOM 1732 O O . VAL A 1 226 ? -12.104 -7.070 6.202 1.00 97.62 226 VAL A O 1
ATOM 1735 N N . SER A 1 227 ? -13.432 -6.055 7.702 1.00 95.62 227 SER A N 1
ATOM 1736 C CA . SER A 1 227 ? -13.855 -7.276 8.399 1.00 95.62 227 SER A CA 1
ATOM 1737 C C . SER A 1 227 ? -15.299 -7.141 8.862 1.00 95.62 227 SER A C 1
ATOM 1739 O O . SER A 1 227 ? -15.690 -6.095 9.373 1.00 95.62 227 SER A O 1
ATOM 1741 N N . GLY A 1 228 ? -16.121 -8.173 8.649 1.00 94.00 228 GLY A N 1
ATOM 1742 C CA . GLY A 1 228 ? -17.526 -8.167 9.080 1.00 94.00 228 GLY A CA 1
ATOM 1743 C C . GLY A 1 228 ? -18.359 -6.997 8.530 1.00 94.00 228 GLY A C 1
ATOM 1744 O O . GLY A 1 228 ? -19.303 -6.565 9.183 1.00 94.00 228 GLY A O 1
ATOM 1745 N N . GLY A 1 229 ? -17.991 -6.449 7.365 1.00 94.00 229 GLY A N 1
ATOM 1746 C CA . GLY A 1 229 ? -18.628 -5.262 6.776 1.00 94.00 229 GLY A CA 1
ATOM 1747 C C . GLY A 1 229 ? -18.194 -3.923 7.387 1.00 94.00 229 GLY A C 1
ATOM 1748 O O . GLY A 1 229 ? -18.710 -2.882 6.992 1.00 94.00 229 GLY A O 1
ATOM 1749 N N . VAL A 1 230 ? -17.251 -3.928 8.330 1.00 97.50 230 VAL A N 1
ATOM 1750 C CA . VAL A 1 230 ? -16.672 -2.723 8.926 1.00 97.50 230 VAL A CA 1
ATOM 1751 C C . VAL A 1 230 ? -15.397 -2.349 8.178 1.00 97.50 230 VAL A C 1
ATOM 1753 O O . VAL A 1 230 ? -14.501 -3.178 8.012 1.00 97.50 230 VAL A O 1
ATOM 1756 N N . VAL A 1 231 ? -15.316 -1.094 7.737 1.00 98.25 231 VAL A N 1
ATOM 1757 C CA . VAL A 1 231 ? -14.149 -0.528 7.056 1.00 98.25 231 VAL A CA 1
ATOM 1758 C C . VAL A 1 231 ? -13.278 0.190 8.078 1.00 98.25 231 VAL A C 1
ATOM 1760 O O . VAL A 1 231 ? -13.681 1.214 8.636 1.00 98.25 231 VAL A O 1
ATOM 1763 N N . HIS A 1 232 ? -12.077 -0.334 8.305 1.00 98.62 232 HIS A N 1
ATOM 1764 C CA . HIS A 1 232 ? -11.068 0.275 9.160 1.00 98.62 232 HIS A CA 1
ATOM 1765 C C . HIS A 1 232 ? -9.953 0.875 8.310 1.00 98.62 232 HIS A C 1
ATOM 1767 O O . HIS A 1 232 ? -9.402 0.218 7.428 1.00 98.62 232 HIS A O 1
ATOM 1773 N N . VAL A 1 233 ? -9.596 2.120 8.595 1.00 98.81 233 VAL A N 1
ATOM 1774 C CA . VAL A 1 233 ? -8.574 2.864 7.859 1.00 98.81 233 VAL A CA 1
ATOM 1775 C C . VAL A 1 233 ? -7.613 3.479 8.853 1.00 98.81 233 VAL A C 1
ATOM 1777 O O . VAL A 1 233 ? -8.054 4.075 9.826 1.00 98.81 233 VAL A O 1
ATOM 1780 N N . CYS A 1 234 ? -6.310 3.373 8.631 1.00 98.56 234 CYS A N 1
ATOM 1781 C CA . CYS A 1 234 ? -5.315 4.029 9.475 1.00 98.56 234 CYS A CA 1
ATOM 1782 C C . CYS A 1 234 ? -4.530 5.086 8.701 1.00 98.56 234 CYS A C 1
ATOM 1784 O O . CYS A 1 234 ? -4.439 5.046 7.472 1.00 98.56 234 CYS A O 1
ATOM 1786 N N . GLY A 1 235 ? -3.946 6.035 9.426 1.00 97.94 235 GLY A N 1
ATOM 1787 C CA . GLY A 1 235 ? -3.200 7.124 8.816 1.00 97.94 235 GLY A CA 1
ATOM 1788 C C . GLY A 1 235 ? -2.752 8.176 9.817 1.00 97.94 235 GLY A C 1
ATOM 1789 O O . GLY A 1 235 ? -2.364 7.858 10.946 1.00 97.94 235 GLY A O 1
ATOM 1790 N N . LEU A 1 236 ? -2.785 9.435 9.394 1.00 95.88 236 LEU A N 1
ATOM 1791 C CA . LEU A 1 236 ? -2.336 10.561 10.209 1.00 95.88 236 LEU A CA 1
ATOM 1792 C C . LEU A 1 236 ? -3.135 11.836 9.949 1.00 95.88 236 LEU A C 1
ATOM 1794 O O . LEU A 1 236 ? -3.739 12.006 8.893 1.00 95.88 236 LEU A O 1
ATOM 1798 N N . GLU A 1 237 ? -3.035 12.758 10.897 1.00 95.12 237 GLU A N 1
ATOM 1799 C CA . GLU A 1 237 ? -3.391 14.170 10.760 1.00 95.12 237 GLU A CA 1
ATOM 1800 C C . GLU A 1 237 ? -2.189 15.033 11.123 1.00 95.12 237 GLU A C 1
ATOM 1802 O O . GLU A 1 237 ? -1.548 14.796 12.145 1.00 95.12 237 GLU A O 1
ATOM 1807 N N . HIS A 1 238 ? -1.908 16.068 10.336 1.00 91.50 238 HIS A N 1
ATOM 1808 C CA . HIS A 1 238 ? -0.993 17.132 10.732 1.00 91.50 238 HIS A CA 1
ATOM 1809 C C . HIS A 1 238 ? -1.699 18.070 11.709 1.00 91.50 238 HIS A C 1
ATOM 1811 O O . HIS A 1 238 ? -2.613 18.798 11.332 1.00 91.50 238 HIS A O 1
ATOM 1817 N N . THR A 1 239 ? -1.257 18.078 12.966 1.00 86.50 239 THR A N 1
ATOM 1818 C CA . THR A 1 239 ? -1.912 18.835 14.047 1.00 86.50 239 THR A CA 1
ATOM 1819 C C . THR A 1 239 ? -1.638 20.336 13.977 1.00 86.50 239 THR A C 1
ATOM 1821 O O . THR A 1 239 ? -2.287 21.122 14.665 1.00 86.50 239 THR A O 1
ATOM 1824 N N . VAL A 1 240 ? -0.683 20.747 13.139 1.00 81.81 240 VAL A N 1
ATOM 1825 C CA . VAL A 1 240 ? -0.369 22.147 12.859 1.00 81.81 240 VAL A CA 1
ATOM 1826 C C . VAL A 1 240 ? -0.373 22.351 11.342 1.00 81.81 240 VAL A C 1
ATOM 1828 O O . VAL A 1 240 ? 0.400 21.680 10.652 1.00 81.81 240 VAL A O 1
ATOM 1831 N N . PRO A 1 241 ? -1.181 23.284 10.803 1.00 77.12 241 PRO A N 1
ATOM 1832 C CA . PRO A 1 241 ? -1.156 23.619 9.383 1.00 77.12 241 PRO A CA 1
ATOM 1833 C C . PRO A 1 241 ? 0.253 24.014 8.920 1.00 77.12 241 PRO A C 1
ATOM 1835 O O . PRO A 1 241 ? 0.874 24.908 9.491 1.00 77.12 241 PRO A O 1
ATOM 1838 N N . GLY A 1 242 ? 0.777 23.320 7.905 1.00 69.88 242 GLY A N 1
ATOM 1839 C CA . GLY A 1 242 ? 2.138 23.532 7.391 1.00 69.88 242 GLY A CA 1
ATOM 1840 C C . GLY A 1 242 ? 3.270 23.067 8.321 1.00 69.88 242 GLY A C 1
ATOM 1841 O O . GLY A 1 242 ? 4.440 23.266 7.999 1.00 69.88 242 GLY A O 1
ATOM 1842 N N . GLY A 1 243 ? 2.947 22.456 9.465 1.00 74.38 243 GLY A N 1
ATOM 1843 C CA . GLY A 1 243 ? 3.910 21.941 10.435 1.00 74.38 243 GLY A CA 1
ATOM 1844 C C . GLY A 1 243 ? 4.225 20.451 10.264 1.00 74.38 243 GLY A C 1
ATOM 1845 O O . GLY A 1 243 ? 3.509 19.697 9.604 1.00 74.38 243 GLY A O 1
ATOM 1846 N N . SER A 1 244 ? 5.304 20.009 10.914 1.00 76.69 244 SER A N 1
ATOM 1847 C CA . SER A 1 244 ? 5.730 18.600 10.943 1.00 76.69 244 SER A CA 1
ATOM 1848 C C . SER A 1 244 ? 5.015 17.753 12.002 1.00 76.69 244 SER A C 1
ATOM 1850 O O . SER A 1 244 ? 5.036 16.524 11.907 1.00 76.69 244 SER A O 1
ATOM 1852 N N . LYS A 1 245 ? 4.368 18.396 12.988 1.00 88.62 245 LYS A N 1
ATOM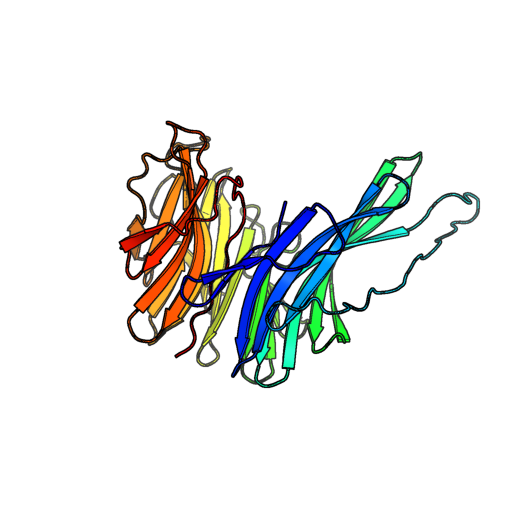 1853 C CA . LYS A 1 245 ? 3.626 17.705 14.049 1.00 88.62 245 LYS A CA 1
ATOM 1854 C C . LYS A 1 245 ? 2.432 16.959 13.480 1.00 88.62 245 LYS A C 1
ATOM 1856 O O . LYS A 1 245 ? 1.662 17.511 12.695 1.00 88.62 245 LYS A O 1
ATOM 1861 N N . SER A 1 246 ? 2.284 15.712 13.903 1.00 91.69 246 SER A N 1
ATOM 1862 C CA . SER A 1 246 ? 1.220 14.828 13.446 1.00 91.69 246 SER A CA 1
ATOM 1863 C C . SER A 1 246 ? 0.720 13.921 14.562 1.00 91.69 246 SER A C 1
ATOM 1865 O O . SER A 1 246 ? 1.459 13.615 15.496 1.00 91.69 246 SER A O 1
ATOM 1867 N N . ALA A 1 247 ? -0.539 13.509 14.445 1.00 93.88 247 ALA A N 1
ATOM 1868 C CA . ALA A 1 247 ? -1.189 12.507 15.275 1.00 93.88 247 ALA A CA 1
ATOM 1869 C C . ALA A 1 247 ? -1.554 11.295 14.411 1.00 93.88 247 ALA A C 1
ATOM 1871 O O . ALA A 1 247 ? -2.085 11.457 13.312 1.00 93.88 247 ALA A O 1
ATOM 1872 N N . ALA A 1 248 ? -1.316 10.084 14.916 1.00 95.94 248 ALA A N 1
ATOM 1873 C CA . ALA A 1 248 ? -1.783 8.870 14.257 1.00 95.94 248 ALA A CA 1
ATOM 1874 C C . ALA A 1 248 ? -3.302 8.720 14.448 1.00 95.94 248 ALA A C 1
ATOM 1876 O O . ALA A 1 248 ? -3.824 8.958 15.543 1.00 95.94 248 ALA A O 1
ATOM 1877 N N . LYS A 1 249 ? -4.010 8.302 13.395 1.00 96.94 249 LYS A N 1
ATOM 1878 C CA . LYS A 1 249 ? -5.471 8.136 13.395 1.00 96.94 249 LYS A CA 1
ATOM 1879 C C . LYS A 1 249 ? -5.906 6.753 12.924 1.00 96.94 249 LYS A C 1
ATOM 1881 O O . LYS A 1 249 ? -5.237 6.117 12.107 1.00 96.94 249 LYS A O 1
ATOM 1886 N N . LEU A 1 250 ? -7.068 6.344 13.425 1.00 98.19 250 LEU A N 1
ATOM 1887 C CA . LEU A 1 250 ? -7.873 5.220 12.963 1.00 98.19 250 LEU A CA 1
ATOM 1888 C C . LEU A 1 250 ? -9.271 5.750 12.630 1.00 98.19 250 LEU A C 1
ATOM 1890 O O . LEU A 1 250 ? -9.895 6.390 13.467 1.00 98.19 250 LEU A O 1
ATOM 1894 N N . TRP A 1 251 ? -9.785 5.466 11.441 1.00 98.44 251 TRP A N 1
ATOM 1895 C CA . TRP A 1 251 ? -11.179 5.695 11.080 1.00 98.44 251 TRP A CA 1
ATOM 1896 C C . TRP A 1 251 ? -11.898 4.355 10.993 1.00 98.44 251 TRP A C 1
ATOM 1898 O O . TRP A 1 251 ? -11.404 3.428 10.356 1.00 98.44 251 TRP A O 1
ATOM 1908 N N . THR A 1 252 ? -13.071 4.255 11.611 1.00 97.75 252 THR A N 1
ATOM 1909 C CA . THR A 1 252 ? -13.944 3.078 11.528 1.00 97.75 252 THR A CA 1
ATOM 1910 C C . THR A 1 252 ? -15.283 3.512 10.953 1.00 97.75 252 THR A C 1
ATOM 1912 O O . THR A 1 252 ? -15.976 4.325 11.561 1.00 97.75 252 THR A O 1
ATOM 1915 N N . ASN A 1 253 ? -15.626 3.025 9.757 1.00 96.56 253 ASN A N 1
ATOM 1916 C CA . ASN A 1 253 ? -16.798 3.472 8.990 1.00 96.56 253 ASN A CA 1
ATOM 1917 C C . ASN A 1 253 ? -16.902 5.009 8.897 1.00 96.56 253 ASN A C 1
ATOM 1919 O O . ASN A 1 253 ? -17.963 5.593 9.097 1.00 96.56 253 ASN A O 1
ATOM 1923 N N . GLY A 1 254 ? -15.769 5.671 8.647 1.00 95.44 254 GLY A N 1
ATOM 1924 C CA . GLY A 1 254 ? -15.680 7.132 8.553 1.00 95.44 254 GLY A CA 1
ATOM 1925 C C . GLY A 1 254 ? -15.526 7.869 9.887 1.00 95.44 254 GLY A C 1
ATOM 1926 O O . GLY A 1 254 ? -15.150 9.037 9.887 1.00 95.44 254 GLY A O 1
ATOM 1927 N N . VAL A 1 255 ? -15.745 7.210 11.029 1.00 96.31 255 VAL A N 1
ATOM 1928 C CA . VAL A 1 255 ? -15.626 7.837 12.354 1.00 96.31 255 VAL A CA 1
ATOM 1929 C C . VAL A 1 255 ? -14.177 7.798 12.832 1.00 96.31 255 VAL A C 1
ATOM 1931 O O . VAL A 1 255 ? -13.612 6.720 13.003 1.00 96.31 255 VAL A O 1
ATOM 1934 N N . ALA A 1 256 ? -13.585 8.971 13.059 1.00 96.12 256 ALA A N 1
ATOM 1935 C CA . ALA A 1 256 ? -12.194 9.119 13.477 1.00 96.12 256 ALA A CA 1
ATOM 1936 C C . ALA A 1 256 ? -11.977 8.851 14.979 1.00 96.12 256 ALA A C 1
ATOM 1938 O O . ALA A 1 256 ? -12.722 9.325 15.834 1.00 96.12 256 ALA A O 1
ATOM 1939 N N . GLN A 1 257 ? -10.873 8.179 15.288 1.00 95.69 257 GLN A N 1
ATOM 1940 C CA . GLN A 1 257 ? -10.287 7.991 16.609 1.00 95.69 257 GLN A CA 1
ATOM 1941 C C . GLN A 1 257 ? -8.801 8.365 16.538 1.00 95.69 257 GLN A C 1
ATOM 1943 O O . GLN A 1 257 ? -8.071 7.909 15.656 1.00 95.69 257 GLN A O 1
ATOM 1948 N N . ASN A 1 258 ? -8.327 9.162 17.494 1.00 95.31 258 ASN A N 1
ATOM 1949 C CA . ASN A 1 258 ? -6.898 9.424 17.642 1.00 95.31 258 ASN A CA 1
ATOM 1950 C C . ASN A 1 258 ? -6.218 8.239 18.346 1.00 95.31 258 ASN A C 1
ATOM 1952 O O . ASN A 1 258 ? -6.681 7.789 19.393 1.00 95.31 258 ASN A O 1
ATOM 1956 N N . LEU A 1 259 ? -5.113 7.753 17.780 1.00 95.75 259 LEU A N 1
ATOM 1957 C CA . LEU A 1 259 ? -4.263 6.707 18.367 1.00 95.75 259 LEU A CA 1
ATOM 1958 C C . LEU A 1 259 ? -3.144 7.286 19.251 1.00 95.75 259 LEU A C 1
ATOM 1960 O O . LEU A 1 259 ? -2.493 6.562 20.002 1.00 95.75 259 LEU A O 1
ATOM 1964 N N . THR A 1 260 ? -2.919 8.594 19.150 1.00 93.06 260 THR A N 1
ATOM 1965 C CA . THR A 1 260 ? -1.942 9.369 19.925 1.00 93.06 260 THR A CA 1
ATOM 1966 C C . THR A 1 260 ? -2.586 10.660 20.414 1.00 93.06 260 THR A C 1
ATOM 1968 O O . THR A 1 260 ? -3.510 11.165 19.778 1.00 93.06 260 THR A O 1
ATOM 1971 N N . ASP A 1 261 ? -2.065 11.249 21.485 1.00 85.94 261 ASP A N 1
ATOM 1972 C CA . ASP A 1 261 ? -2.587 12.496 22.067 1.00 85.94 261 ASP A CA 1
ATOM 1973 C C . ASP A 1 261 ? -2.229 13.773 21.272 1.00 85.94 261 ASP A C 1
ATOM 1975 O O . ASP A 1 261 ? -2.671 14.867 21.618 1.00 85.94 261 ASP A O 1
ATOM 1979 N N . GLY A 1 262 ? -1.442 13.643 20.197 1.00 80.44 262 GLY A N 1
ATOM 1980 C CA . GLY A 1 262 ? -1.024 14.751 19.333 1.00 80.44 262 GLY A CA 1
ATOM 1981 C C . GLY A 1 262 ? 0.137 15.586 19.882 1.00 80.44 262 GLY A C 1
ATOM 1982 O O . GLY A 1 262 ? 0.474 16.619 19.298 1.00 80.44 262 GLY A O 1
ATOM 1983 N N . THR A 1 263 ? 0.767 15.155 20.979 1.00 81.38 263 THR A N 1
ATOM 1984 C CA . THR A 1 263 ? 1.920 15.845 21.581 1.00 81.38 263 THR A CA 1
ATOM 1985 C C . THR A 1 263 ? 3.250 15.515 20.894 1.00 81.38 263 THR A C 1
ATOM 1987 O O . THR A 1 263 ? 4.195 16.309 20.967 1.00 81.38 263 THR A O 1
ATOM 1990 N N . ALA A 1 264 ? 3.311 14.382 20.188 1.00 81.81 264 ALA A N 1
ATOM 1991 C CA . ALA A 1 264 ? 4.473 13.908 19.446 1.00 81.81 264 ALA A CA 1
ATOM 1992 C C . ALA A 1 264 ? 4.944 14.909 18.373 1.00 81.81 264 ALA A C 1
ATOM 1994 O O . ALA A 1 264 ? 4.153 15.631 17.758 1.00 81.81 264 ALA A O 1
ATOM 1995 N N . SER A 1 265 ? 6.254 14.932 18.093 1.00 84.94 265 SER A N 1
ATOM 1996 C CA . SER A 1 265 ? 6.777 15.692 16.946 1.00 84.94 265 SER A CA 1
ATOM 1997 C C . SER A 1 265 ? 6.372 15.064 15.622 1.00 84.94 265 SER A C 1
ATOM 1999 O O . SER A 1 265 ? 6.317 15.762 14.614 1.00 84.94 265 SER A O 1
ATOM 2001 N N . LYS A 1 266 ? 6.112 13.754 15.624 1.00 88.00 266 LYS A N 1
ATOM 2002 C CA . LYS A 1 266 ? 5.662 12.990 14.468 1.00 88.00 266 LYS A CA 1
ATOM 2003 C C . LYS A 1 266 ? 4.948 11.730 14.941 1.00 88.00 266 LYS A C 1
ATOM 2005 O O . LYS A 1 266 ? 5.538 10.970 15.700 1.00 88.00 266 LYS A O 1
ATOM 2010 N N . ALA A 1 267 ? 3.734 11.477 14.468 1.00 92.06 267 ALA A N 1
ATOM 2011 C CA . ALA A 1 267 ? 3.036 10.218 14.707 1.00 92.06 267 ALA A CA 1
ATOM 2012 C C . ALA A 1 267 ? 2.250 9.806 13.465 1.00 92.06 267 ALA A C 1
ATOM 2014 O O . ALA A 1 267 ? 1.493 10.597 12.903 1.00 92.06 267 ALA A O 1
ATOM 2015 N N . GLN A 1 268 ? 2.459 8.572 13.011 1.00 93.69 268 GLN A N 1
ATOM 2016 C CA . GLN A 1 268 ? 1.863 8.062 11.778 1.00 93.69 268 GLN A CA 1
ATOM 2017 C C . GLN A 1 268 ? 1.495 6.593 11.947 1.00 93.69 268 GLN A C 1
ATOM 2019 O O . GLN A 1 268 ? 2.328 5.816 12.411 1.00 93.69 268 GLN A O 1
ATOM 2024 N N . ALA A 1 269 ? 0.295 6.209 11.516 1.00 96.81 269 ALA A N 1
ATOM 2025 C CA . ALA A 1 269 ? -0.095 4.813 11.350 1.00 96.81 269 ALA A CA 1
ATOM 2026 C C . ALA A 1 269 ? -0.005 4.411 9.870 1.00 96.81 269 ALA A C 1
ATOM 2028 O O . ALA A 1 269 ? -0.599 5.065 9.016 1.00 96.81 269 ALA A O 1
ATOM 2029 N N . PHE A 1 270 ? 0.746 3.353 9.560 1.00 96.31 270 PHE A N 1
ATOM 2030 C CA . PHE A 1 270 ? 1.074 2.967 8.183 1.00 96.31 270 PHE A CA 1
ATOM 2031 C C . PHE A 1 270 ? 0.322 1.742 7.676 1.00 96.31 270 PHE A C 1
ATOM 2033 O O . PHE A 1 270 ? 0.075 1.653 6.478 1.00 96.31 270 PHE A O 1
ATOM 2040 N N . SER A 1 271 ? 0.014 0.792 8.555 1.00 97.31 271 SER A N 1
ATOM 2041 C CA . SER A 1 271 ? -0.564 -0.494 8.174 1.00 97.31 271 SER A CA 1
ATOM 2042 C C . SER A 1 271 ? -1.543 -0.967 9.237 1.00 97.31 271 SER A C 1
ATOM 2044 O O . SER A 1 271 ? -1.411 -0.627 10.417 1.00 97.31 271 SER A O 1
ATOM 2046 N N . ILE A 1 272 ? -2.544 -1.720 8.794 1.00 98.31 272 ILE A N 1
ATOM 2047 C CA . ILE A 1 272 ? -3.658 -2.187 9.603 1.00 98.31 272 ILE A CA 1
ATOM 2048 C C . ILE A 1 272 ? -4.001 -3.624 9.222 1.00 98.31 272 ILE A C 1
ATOM 2050 O O . ILE A 1 272 ? -4.041 -3.971 8.046 1.00 98.31 272 ILE A O 1
ATOM 2054 N N . ALA A 1 273 ? -4.275 -4.446 10.225 1.00 97.38 273 ALA A N 1
ATOM 2055 C CA . ALA A 1 273 ? -4.759 -5.806 10.067 1.00 97.38 273 ALA A CA 1
ATOM 2056 C C . ALA A 1 273 ? -5.884 -6.068 11.073 1.00 97.38 273 ALA A C 1
ATOM 2058 O O . ALA A 1 273 ? -5.904 -5.493 12.163 1.00 97.38 273 ALA A O 1
ATOM 2059 N N . VAL A 1 274 ? -6.819 -6.945 10.716 1.00 96.50 274 VAL A N 1
ATOM 2060 C CA . VAL A 1 274 ? -7.950 -7.318 11.575 1.00 96.50 274 VAL A CA 1
ATOM 2061 C C . VAL A 1 274 ? -7.987 -8.833 11.720 1.00 96.50 274 VAL A C 1
ATOM 2063 O O . VAL A 1 274 ? -7.901 -9.545 10.722 1.00 96.50 274 VAL A O 1
ATOM 2066 N N . ASN A 1 275 ? -8.126 -9.321 12.952 1.00 93.94 275 ASN A N 1
ATOM 2067 C CA . ASN A 1 275 ? -8.347 -10.734 13.251 1.00 93.94 275 ASN A CA 1
ATOM 2068 C C . ASN A 1 275 ? -9.514 -10.874 14.233 1.00 93.94 275 ASN A C 1
ATOM 2070 O O . ASN A 1 275 ? -9.435 -10.428 15.378 1.00 93.94 275 ASN A O 1
ATOM 2074 N N . GLY A 1 276 ? -10.620 -11.462 13.772 1.00 91.88 276 GLY A N 1
ATOM 2075 C CA . GLY A 1 276 ? -11.864 -11.492 14.539 1.00 91.88 276 GLY A CA 1
ATOM 2076 C C . GLY A 1 276 ? -12.327 -10.075 14.895 1.00 91.88 276 GLY A C 1
ATOM 2077 O O . GLY A 1 276 ? -12.583 -9.263 14.008 1.00 91.88 276 GLY A O 1
ATOM 2078 N N . SER A 1 277 ? -12.423 -9.791 16.196 1.00 92.50 277 SER A N 1
ATOM 2079 C CA . SER A 1 277 ? -12.773 -8.468 16.735 1.00 92.50 277 SER A CA 1
ATOM 2080 C C . SER A 1 277 ? -11.574 -7.551 16.983 1.00 92.50 277 SER A C 1
ATOM 2082 O O . SER A 1 277 ? -11.770 -6.391 17.336 1.00 92.50 277 SER A O 1
ATOM 2084 N N . ASP A 1 278 ? -10.348 -8.063 16.872 1.00 96.12 278 ASP A N 1
ATOM 2085 C CA . ASP A 1 278 ? -9.145 -7.310 17.197 1.00 96.12 278 ASP A CA 1
ATOM 2086 C C . ASP A 1 278 ? -8.609 -6.567 15.969 1.00 96.12 278 ASP A C 1
ATOM 2088 O O . ASP A 1 278 ? -8.314 -7.163 14.931 1.00 96.12 278 ASP A O 1
ATOM 2092 N N . VAL A 1 279 ? -8.441 -5.254 16.117 1.00 97.62 279 VAL A N 1
ATOM 2093 C CA . VAL A 1 279 ? -7.845 -4.351 15.130 1.00 97.62 279 VAL A CA 1
ATOM 2094 C C . VAL A 1 279 ? -6.422 -4.022 15.561 1.00 97.62 279 VAL A C 1
ATOM 2096 O O . VAL A 1 279 ? -6.199 -3.473 16.642 1.00 97.62 279 VAL A O 1
ATOM 2099 N N . TYR A 1 280 ? -5.460 -4.332 14.701 1.00 97.50 280 TYR A N 1
ATOM 2100 C CA . TYR A 1 280 ? -4.043 -4.082 14.916 1.00 97.50 280 TYR A CA 1
ATOM 2101 C C . TYR A 1 280 ? -3.564 -3.024 13.937 1.00 97.50 280 TYR A C 1
ATOM 2103 O O . TYR A 1 280 ? -3.742 -3.163 12.732 1.00 97.50 280 TYR A O 1
ATOM 2111 N N . VAL A 1 281 ? -2.927 -1.978 14.446 1.00 97.88 281 VAL A N 1
ATOM 2112 C CA . VAL A 1 281 ? -2.355 -0.899 13.643 1.00 97.88 281 VAL A CA 1
ATOM 2113 C C . VAL A 1 281 ? -0.879 -0.784 13.976 1.00 97.88 281 VAL A C 1
ATOM 2115 O O . VAL A 1 281 ? -0.515 -0.819 15.150 1.00 97.88 281 VAL A O 1
ATOM 2118 N N . THR A 1 282 ? -0.023 -0.612 12.974 1.00 95.50 282 THR A N 1
ATOM 2119 C CA . THR A 1 282 ? 1.404 -0.345 13.187 1.00 95.50 282 THR A CA 1
ATOM 2120 C C . THR A 1 282 ? 1.813 0.998 12.630 1.00 95.50 282 THR A C 1
ATOM 2122 O O . THR A 1 282 ? 1.264 1.492 11.645 1.00 95.50 282 THR A O 1
ATOM 2125 N N . GLY A 1 283 ? 2.826 1.593 13.247 1.00 93.69 283 GLY A N 1
ATOM 2126 C CA . GLY A 1 283 ? 3.269 2.925 12.881 1.00 93.69 283 GLY A CA 1
ATOM 2127 C C . GLY A 1 283 ? 4.499 3.367 13.643 1.00 93.69 283 GLY A C 1
ATOM 2128 O O . GLY A 1 283 ? 5.190 2.551 14.251 1.00 93.69 283 GLY A O 1
ATOM 2129 N N . GLN A 1 284 ? 4.755 4.668 13.607 1.00 89.50 284 GLN A N 1
ATOM 2130 C CA . GLN A 1 284 ? 5.849 5.282 14.346 1.00 89.50 284 GLN A CA 1
ATOM 2131 C C . GLN A 1 284 ? 5.365 6.482 15.146 1.00 89.50 284 GLN A C 1
ATOM 2133 O O . GLN A 1 284 ? 4.428 7.175 14.743 1.00 89.50 284 GLN A O 1
ATOM 2138 N N . GLU A 1 285 ? 6.059 6.748 16.241 1.00 87.88 285 GLU A N 1
ATOM 2139 C CA . GLU A 1 285 ? 5.888 7.936 17.059 1.00 87.88 285 GLU A CA 1
ATOM 2140 C C . GLU A 1 285 ? 7.258 8.464 17.488 1.00 87.88 285 GLU A C 1
ATOM 2142 O O . GLU A 1 285 ? 8.080 7.718 18.016 1.00 87.88 285 GLU A O 1
ATOM 2147 N N . GLN A 1 286 ? 7.503 9.750 17.261 1.00 84.31 286 GLN A N 1
ATOM 2148 C CA . GLN A 1 286 ? 8.715 10.446 17.674 1.00 84.31 286 GLN A CA 1
ATOM 2149 C C . GLN A 1 286 ? 8.385 11.426 18.797 1.00 84.31 286 GLN A C 1
ATOM 2151 O O . GLN A 1 286 ? 7.532 12.308 18.637 1.00 84.31 286 GLN A O 1
ATOM 2156 N N . ILE A 1 287 ? 9.082 11.293 19.925 1.00 70.94 287 ILE A N 1
ATOM 2157 C CA . ILE A 1 287 ? 8.866 12.133 21.107 1.00 70.94 287 ILE A CA 1
ATOM 2158 C C . ILE A 1 287 ? 10.021 13.135 21.239 1.00 70.94 287 ILE A C 1
ATOM 2160 O O . ILE A 1 287 ? 11.198 12.780 21.192 1.00 70.94 287 ILE A O 1
ATOM 2164 N N . VAL A 1 288 ? 9.671 14.414 21.413 1.00 62.66 288 VAL A N 1
ATOM 2165 C CA . VAL A 1 288 ? 10.583 15.576 21.341 1.00 62.66 288 VAL A CA 1
ATOM 2166 C C . VAL A 1 288 ? 11.755 15.514 22.332 1.00 62.66 288 VAL A C 1
ATOM 2168 O O . VAL A 1 288 ? 12.801 16.093 22.060 1.00 62.66 288 VAL A O 1
ATOM 2171 N N . LEU A 1 289 ? 11.624 14.820 23.465 1.00 57.31 289 LEU A N 1
ATOM 2172 C CA . LEU A 1 289 ? 12.621 14.864 24.544 1.00 57.31 289 LEU A CA 1
ATOM 2173 C C . LEU A 1 289 ? 13.847 13.946 24.353 1.00 57.31 289 LEU A C 1
ATOM 2175 O O . LEU A 1 289 ? 14.689 13.911 25.245 1.00 57.31 289 LEU A O 1
ATOM 2179 N N . GLY A 1 290 ? 14.001 13.255 23.214 1.00 55.16 290 GLY A N 1
ATOM 2180 C CA . GLY A 1 290 ? 15.143 12.342 23.029 1.00 55.16 290 GLY A CA 1
ATOM 2181 C C . GLY A 1 290 ? 15.589 12.020 21.601 1.00 55.16 290 GLY A C 1
ATOM 2182 O O . GLY A 1 290 ? 16.535 11.263 21.448 1.00 55.16 290 GLY A O 1
ATOM 2183 N N . ASN A 1 291 ? 14.957 12.562 20.549 1.00 60.56 291 ASN A N 1
ATOM 2184 C CA . ASN A 1 291 ? 15.113 12.065 19.164 1.00 60.56 291 ASN A CA 1
ATOM 2185 C C . ASN A 1 291 ? 14.778 10.568 18.981 1.00 60.56 291 ASN A C 1
ATOM 2187 O O . ASN A 1 291 ? 15.012 10.021 17.904 1.00 60.56 291 ASN A O 1
ATOM 2191 N N . ASP A 1 292 ? 14.171 9.931 19.981 1.00 68.19 292 ASP A N 1
ATOM 2192 C CA . ASP A 1 292 ? 13.805 8.522 19.935 1.00 68.19 292 ASP A CA 1
ATOM 2193 C C . ASP A 1 292 ? 12.596 8.322 19.013 1.00 68.19 292 ASP A C 1
ATOM 2195 O O . ASP A 1 292 ? 11.526 8.910 19.211 1.00 68.19 292 ASP A O 1
ATOM 2199 N N . ASN A 1 293 ? 12.777 7.489 17.986 1.00 77.12 293 ASN A N 1
ATOM 2200 C CA . ASN A 1 293 ? 11.696 6.994 17.143 1.00 77.12 293 ASN A CA 1
ATOM 2201 C C . ASN A 1 293 ? 11.214 5.653 17.696 1.00 77.12 293 ASN A C 1
ATOM 2203 O O . ASN A 1 293 ? 11.956 4.670 17.702 1.00 77.12 293 ASN A O 1
ATOM 2207 N N . PHE A 1 294 ? 9.957 5.602 18.119 1.00 81.94 294 PHE A N 1
ATOM 2208 C CA . PHE A 1 294 ? 9.320 4.385 18.597 1.00 81.94 294 PHE A CA 1
ATOM 2209 C C . PHE A 1 294 ? 8.490 3.767 17.484 1.00 81.94 294 PHE A C 1
ATOM 2211 O O . PHE A 1 294 ? 7.597 4.418 16.941 1.00 81.94 294 PHE A O 1
ATOM 2218 N N . ILE A 1 295 ? 8.720 2.488 17.191 1.00 86.56 295 ILE A N 1
ATOM 2219 C CA . ILE A 1 295 ? 7.740 1.706 16.444 1.00 86.56 295 ILE A CA 1
ATOM 2220 C C . ILE A 1 295 ? 6.617 1.316 17.396 1.00 86.56 295 ILE A C 1
ATOM 2222 O O . ILE A 1 295 ? 6.843 0.723 18.455 1.00 86.56 295 ILE A O 1
ATOM 2226 N N . ARG A 1 296 ? 5.397 1.677 17.012 1.00 89.81 296 ARG A N 1
ATOM 2227 C CA . ARG A 1 296 ? 4.189 1.458 17.800 1.00 89.81 296 ARG A CA 1
ATOM 2228 C C . ARG A 1 296 ? 3.323 0.386 17.162 1.00 89.81 296 ARG A C 1
ATOM 2230 O O . ARG A 1 296 ? 3.187 0.327 15.938 1.00 89.81 296 ARG A O 1
ATOM 2237 N N . VAL A 1 297 ? 2.704 -0.413 18.024 1.00 93.50 297 VAL A N 1
ATOM 2238 C CA . VAL A 1 297 ? 1.602 -1.314 17.688 1.00 93.50 297 VAL A CA 1
ATOM 2239 C C . VAL A 1 297 ? 0.417 -0.909 18.551 1.00 93.50 297 VAL A C 1
ATOM 2241 O O . VAL A 1 297 ? 0.505 -0.959 19.779 1.00 93.50 297 VAL A O 1
ATOM 2244 N N . TRP A 1 298 ? -0.686 -0.514 17.926 1.00 96.12 298 TRP A N 1
ATOM 2245 C CA . TRP A 1 298 ? -1.948 -0.266 18.609 1.00 96.12 298 TRP A CA 1
ATOM 2246 C C . TRP A 1 298 ? -2.870 -1.458 18.404 1.00 96.12 298 TRP A C 1
ATOM 2248 O O . TRP A 1 298 ? -3.226 -1.769 17.269 1.00 96.12 298 TRP A O 1
ATOM 2258 N N . LYS A 1 299 ? -3.282 -2.103 19.494 1.00 96.38 299 LYS A N 1
ATOM 2259 C CA . LYS A 1 299 ? -4.325 -3.131 19.479 1.00 96.38 299 LYS A CA 1
ATOM 2260 C C . LYS A 1 299 ? -5.601 -2.525 20.047 1.00 96.38 299 LYS A C 1
ATOM 2262 O O . LYS A 1 299 ? -5.614 -2.119 21.206 1.00 96.38 299 LYS A O 1
ATOM 2267 N N . ASN A 1 300 ? -6.658 -2.430 19.243 1.00 95.88 300 ASN A N 1
ATOM 2268 C CA . ASN A 1 300 ? -7.931 -1.804 19.625 1.00 95.88 300 ASN A CA 1
ATOM 2269 C C . ASN A 1 300 ? -7.743 -0.394 20.224 1.00 95.88 300 ASN A C 1
ATOM 2271 O O . ASN A 1 300 ? -8.356 -0.032 21.225 1.00 95.88 300 ASN A O 1
ATOM 2275 N N . GLY A 1 301 ? -6.826 0.387 19.642 1.00 93.62 301 GLY A N 1
ATOM 2276 C CA . GLY A 1 301 ? -6.473 1.733 20.106 1.00 93.62 301 GLY A CA 1
ATOM 2277 C C . GLY A 1 301 ? -5.482 1.792 21.274 1.00 93.62 301 GLY A C 1
ATOM 2278 O O . GLY A 1 301 ? -4.974 2.869 21.572 1.00 93.62 301 GLY A O 1
ATOM 2279 N N . VAL A 1 302 ? -5.148 0.665 21.909 1.00 94.19 302 VAL A N 1
ATOM 2280 C CA . VAL A 1 302 ? -4.188 0.619 23.022 1.00 94.19 302 VAL A CA 1
ATOM 2281 C C . VAL A 1 302 ? -2.769 0.449 22.487 1.00 94.19 302 VAL A C 1
ATOM 2283 O O . VAL A 1 302 ? -2.464 -0.550 21.836 1.00 94.19 302 VAL A O 1
ATOM 2286 N N . ALA A 1 303 ? -1.902 1.424 22.762 1.00 93.00 303 ALA A N 1
ATOM 2287 C CA . ALA A 1 303 ? -0.532 1.463 22.259 1.00 93.00 303 ALA A CA 1
ATOM 2288 C C . ALA A 1 303 ? 0.421 0.526 23.023 1.00 93.00 303 ALA A C 1
ATOM 2290 O O . ALA A 1 303 ? 0.380 0.421 24.248 1.00 93.00 303 ALA A O 1
ATOM 2291 N N . SER A 1 304 ? 1.354 -0.076 22.292 1.00 90.94 304 SER A N 1
ATOM 2292 C CA . SER A 1 304 ? 2.531 -0.784 22.798 1.00 90.94 304 SER A CA 1
ATOM 2293 C C . SER A 1 304 ? 3.749 -0.441 21.930 1.00 90.94 304 SER A C 1
ATOM 2295 O O . SER A 1 304 ? 3.598 -0.039 20.773 1.00 90.94 304 SER A O 1
ATOM 2297 N N . THR A 1 305 ? 4.958 -0.550 22.484 1.00 87.62 305 THR A N 1
ATOM 2298 C CA . THR A 1 305 ? 6.215 -0.280 21.763 1.00 87.62 305 THR A CA 1
ATOM 2299 C C . THR A 1 305 ? 6.888 -1.585 21.373 1.00 87.62 305 THR A C 1
ATOM 2301 O O . THR A 1 305 ? 7.061 -2.458 22.223 1.00 87.62 305 THR A O 1
ATOM 2304 N N . LEU A 1 306 ? 7.339 -1.688 20.124 1.00 80.62 306 LEU A N 1
ATOM 2305 C CA . LEU A 1 306 ? 8.301 -2.713 19.726 1.00 80.62 306 LEU A CA 1
ATOM 2306 C C . LEU A 1 306 ? 9.709 -2.195 20.033 1.00 80.62 306 LEU A C 1
ATOM 2308 O O . LEU A 1 306 ? 10.195 -1.265 19.391 1.00 80.62 306 LEU A O 1
ATOM 2312 N N . ASN A 1 307 ? 10.349 -2.770 21.052 1.00 68.38 307 ASN A N 1
ATOM 2313 C CA . ASN A 1 307 ? 11.734 -2.451 21.390 1.00 68.38 307 ASN A CA 1
ATOM 2314 C C . ASN A 1 307 ? 12.652 -3.059 20.332 1.00 68.38 307 ASN A C 1
ATOM 2316 O O . ASN A 1 307 ? 12.644 -4.274 20.160 1.00 68.38 307 ASN A O 1
ATOM 2320 N N . ALA A 1 308 ? 13.461 -2.231 19.675 1.00 59.16 308 ALA A N 1
ATOM 2321 C CA . ALA A 1 308 ? 14.347 -2.686 18.607 1.00 59.16 308 ALA A CA 1
ATOM 2322 C C . ALA A 1 308 ? 15.831 -2.391 18.833 1.00 59.16 308 ALA A C 1
ATOM 2324 O O . ALA A 1 308 ? 16.612 -2.303 17.880 1.00 59.16 308 ALA A O 1
ATOM 2325 N N . GLY A 1 309 ? 16.224 -2.218 20.095 1.00 56.88 309 GLY A N 1
ATOM 2326 C CA . GLY A 1 309 ? 17.557 -1.744 20.458 1.00 56.88 309 GLY A CA 1
ATOM 2327 C C . GLY A 1 309 ? 17.790 -0.279 20.072 1.00 56.88 309 GLY A C 1
ATOM 2328 O O . GLY A 1 309 ? 16.874 0.428 19.665 1.00 56.88 309 GLY A O 1
ATOM 2329 N N . SER A 1 310 ? 19.032 0.184 20.223 1.00 52.50 310 SER A N 1
ATOM 2330 C CA . SER A 1 310 ? 19.470 1.572 19.991 1.00 52.50 310 SER A CA 1
ATOM 2331 C C . SER A 1 310 ? 19.524 1.995 18.515 1.00 52.50 310 SER A C 1
ATOM 2333 O O . SER A 1 310 ? 20.085 3.042 18.192 1.00 52.50 310 SER A O 1
ATOM 2335 N N . ASP A 1 311 ? 19.002 1.178 17.603 1.00 55.38 311 ASP A N 1
ATOM 2336 C CA . ASP A 1 311 ? 18.980 1.503 16.185 1.00 55.38 311 ASP A CA 1
ATOM 2337 C C . ASP A 1 311 ? 17.813 2.454 15.914 1.00 55.38 311 ASP A C 1
ATOM 2339 O O . ASP A 1 311 ? 16.661 2.126 16.186 1.00 55.38 311 ASP A O 1
ATOM 2343 N N . ASN A 1 312 ? 18.105 3.630 15.353 1.00 53.22 312 ASN A N 1
ATOM 2344 C CA . ASN A 1 312 ? 17.097 4.588 14.897 1.00 53.22 312 ASN A CA 1
ATOM 2345 C C . ASN A 1 312 ? 16.164 3.936 13.860 1.00 53.22 312 ASN A C 1
ATOM 2347 O O . ASN A 1 312 ? 16.430 3.969 12.655 1.00 53.22 312 ASN A O 1
ATOM 2351 N N . LEU A 1 313 ? 15.056 3.359 14.322 1.00 58.94 313 LEU A N 1
ATOM 2352 C CA . LEU A 1 313 ? 14.001 2.822 13.476 1.00 58.94 313 LEU A CA 1
ATOM 2353 C C . LEU A 1 313 ? 13.139 3.964 12.937 1.00 58.94 313 LEU A C 1
ATOM 2355 O O . LEU A 1 313 ? 12.119 4.327 13.512 1.00 58.94 313 LEU A O 1
ATOM 2359 N N . GLY A 1 314 ? 13.557 4.559 11.825 1.00 57.66 314 GLY A N 1
ATOM 2360 C CA . GLY A 1 314 ? 12.689 5.408 11.010 1.00 57.66 314 GLY A CA 1
ATOM 2361 C C . GLY A 1 314 ? 12.220 4.637 9.780 1.00 57.66 314 GLY A C 1
ATOM 2362 O O . GLY A 1 314 ? 13.054 4.136 9.027 1.00 57.66 314 GLY A O 1
ATOM 2363 N N . GLY A 1 315 ? 10.910 4.544 9.530 1.00 69.81 315 GLY A N 1
ATOM 2364 C CA . GLY A 1 315 ? 10.430 3.874 8.317 1.00 69.81 315 GLY A CA 1
ATOM 2365 C C . GLY A 1 315 ? 8.935 3.569 8.266 1.00 69.81 315 GLY A C 1
ATOM 2366 O O . GLY A 1 315 ? 8.222 3.704 9.255 1.00 69.81 315 GLY A O 1
ATOM 2367 N N . LYS A 1 316 ? 8.469 3.157 7.079 1.00 81.50 316 LYS A N 1
ATOM 2368 C CA . LYS A 1 316 ? 7.135 2.566 6.881 1.00 81.50 316 LYS A CA 1
ATOM 2369 C C . LYS A 1 316 ? 7.093 1.228 7.632 1.00 81.50 316 LYS A C 1
ATOM 2371 O O . LYS A 1 316 ? 8.076 0.492 7.599 1.00 81.50 316 LYS A O 1
ATOM 2376 N N . THR A 1 317 ? 5.976 0.918 8.280 1.00 90.94 317 THR A N 1
ATOM 2377 C CA . THR A 1 317 ? 5.734 -0.384 8.918 1.00 90.94 317 THR A CA 1
ATOM 2378 C C . THR A 1 317 ? 4.637 -1.136 8.178 1.00 90.94 317 THR A C 1
ATOM 2380 O O . THR A 1 317 ? 3.809 -0.522 7.502 1.00 90.94 317 THR A O 1
ATOM 2383 N N . ALA A 1 318 ? 4.644 -2.458 8.310 1.00 94.06 318 ALA A N 1
ATOM 2384 C CA . ALA A 1 318 ? 3.627 -3.348 7.775 1.00 94.06 318 ALA A CA 1
ATOM 2385 C C . ALA A 1 318 ? 3.272 -4.402 8.825 1.00 94.06 318 ALA A C 1
ATOM 2387 O O . ALA A 1 318 ? 4.139 -4.812 9.604 1.00 94.06 318 ALA A O 1
ATOM 2388 N N . ILE A 1 319 ? 2.010 -4.821 8.849 1.00 95.56 319 ILE A N 1
ATOM 2389 C CA . ILE A 1 319 ? 1.521 -5.861 9.747 1.00 95.56 319 ILE A CA 1
ATOM 2390 C C . ILE A 1 319 ? 0.607 -6.822 9.001 1.00 95.56 319 ILE A C 1
ATOM 2392 O O . ILE A 1 319 ? -0.286 -6.415 8.265 1.00 95.56 319 ILE A O 1
ATOM 2396 N N . LYS A 1 320 ? 0.797 -8.110 9.276 1.00 95.19 320 LYS A N 1
ATOM 2397 C CA . LYS A 1 320 ? -0.144 -9.168 8.935 1.00 95.19 320 LYS A CA 1
ATOM 2398 C C . LYS A 1 320 ? -0.506 -9.911 10.210 1.00 95.19 320 LYS A C 1
ATOM 2400 O O . LYS A 1 320 ? 0.361 -10.194 11.035 1.00 95.19 320 LYS A O 1
ATOM 2405 N N . VAL A 1 321 ? -1.787 -10.225 10.361 1.00 91.75 321 VAL A N 1
ATOM 2406 C CA . VAL A 1 321 ? -2.279 -11.126 11.403 1.00 91.75 321 VAL A CA 1
ATOM 2407 C C . VAL A 1 321 ? -2.963 -12.291 10.708 1.00 91.75 321 VAL A C 1
ATOM 2409 O O . VAL A 1 321 ? -3.726 -12.088 9.763 1.00 91.75 321 VAL A O 1
ATOM 2412 N N . VAL A 1 322 ? -2.652 -13.500 11.162 1.00 85.12 322 VAL A N 1
ATOM 2413 C CA . VAL A 1 322 ? -3.309 -14.737 10.740 1.00 85.12 322 VAL A CA 1
ATOM 2414 C C . VAL A 1 322 ? -4.171 -15.260 11.896 1.00 85.12 322 VAL A C 1
ATOM 2416 O O . VAL A 1 322 ? -3.803 -15.021 13.052 1.00 85.12 322 VAL A O 1
ATOM 2419 N N . PRO A 1 323 ? -5.325 -15.889 11.611 1.00 73.31 323 PRO A N 1
ATOM 2420 C CA . PRO A 1 323 ? -6.135 -16.576 12.617 1.00 73.31 323 PRO A CA 1
ATOM 2421 C C . PRO A 1 323 ? -5.373 -17.652 13.395 1.00 73.31 323 PRO A C 1
ATOM 2423 O O . PRO A 1 323 ? -4.471 -18.288 12.804 1.00 73.31 323 PRO A O 1
#